Protein AF-S4P8R1-F1 (afdb_monomer_lite)

Radius of gyration: 18.05 Å; chains: 1; bounding box: 61×30×44 Å

Organism: NCBI:txid116150

Secondary structure (DSSP, 8-state):
-TTS-HHHHHHHHHHHHHHHHHHTTTT-TTHHHHHHHHHTT--HHHHHHHHHHHHHHHGGGGTSPP-HHHHHHHHHHHHHHHHHHHHHHHHHHHHHHHTTT-HHHHHHHHHHHHHHHHHHHHHTSSS--HHHHHTHHHHHHHHHHHHH---HHHHT-TT-HHHHHHHHHHHHHHHHHHH-HHHHTTTHHHHHHHHHHHHHH--S-GGGHHHHHHHHHHHHHHHTSGGGGGGSS---

Sequence (236 aa):
MLKSPVGVQRQLSDAVSIIGKSDFPEKWPGLISEMVEKFGTGDFHVINGVLRTAHSLFKRYRYEFKSQKLWEEIKHVLENIAKPLTDLFVATIDLTSKHANNPQALKVIYGSLVLICKVFYSLNLQDLPEFFEDNMSVWMPNLLNLLQVKVPCLETDDEGVMEQLRTEVCECAALYALRYEEEFAPYAPAFVNAVWQVLLTTGADPKYDALVSNALNFLSKVAEKNNYKSLFEDPA

Foldseek 3Di:
DLPDPPVVLLVVLLVLLVVCVPCPPPNPVCLLVVLLVQLPVPDLSNVLSSLSSLLSNLVVLVPDDDDPVVVVRLVSNCVRPVVSLLVSLVVLLVVCVVCLVPLVVNLSSLLSLLSSLSNVLSSPQVHHDPSCLVCVVSVLVSLLCLLQDDRPSCPPPPVNSSLSSNLSSLSSLLSCVQHVVVSCVVRLLSLLVSLVVCLVPDDPDPSNVSNVVSSVSSVVSLCVDPSNVVSVDDDD

Structure (mmCIF, N/CA/C/O backbone):
data_AF-S4P8R1-F1
#
_entry.id   AF-S4P8R1-F1
#
loop_
_atom_site.group_PDB
_atom_site.id
_atom_site.type_symbol
_atom_site.label_atom_id
_atom_site.label_alt_id
_atom_site.label_comp_id
_atom_site.label_asym_id
_atom_site.label_entity_id
_atom_site.label_seq_id
_atom_site.pdbx_PDB_ins_code
_atom_site.Cartn_x
_atom_site.Cartn_y
_atom_site.Cartn_z
_atom_site.occupancy
_atom_site.B_iso_or_equiv
_atom_site.auth_seq_id
_atom_site.auth_comp_id
_atom_site.auth_asym_id
_atom_site.auth_atom_id
_atom_site.pdbx_PDB_model_num
ATOM 1 N N . MET A 1 1 ? -23.109 3.156 -9.716 1.00 71.88 1 MET A N 1
ATOM 2 C CA . MET A 1 1 ? -21.718 3.497 -9.348 1.00 71.88 1 MET A CA 1
ATOM 3 C C . MET A 1 1 ? -20.692 2.670 -10.111 1.00 71.88 1 MET A C 1
ATOM 5 O O . MET A 1 1 ? -19.943 3.238 -10.887 1.00 71.88 1 MET A O 1
ATOM 9 N N . LEU A 1 2 ? -20.652 1.344 -9.933 1.00 74.88 2 LEU A N 1
ATOM 10 C CA . LEU A 1 2 ? -19.527 0.514 -10.403 1.00 74.88 2 LEU A CA 1
ATOM 11 C C . LEU A 1 2 ? -19.428 0.331 -11.929 1.00 74.88 2 LEU A C 1
ATOM 13 O O . LEU A 1 2 ? -18.408 -0.132 -12.410 1.00 74.88 2 LEU A O 1
ATOM 17 N N . LYS A 1 3 ? -20.456 0.728 -12.688 1.00 78.19 3 LYS A N 1
ATOM 18 C CA . LYS A 1 3 ? -20.460 0.738 -14.165 1.00 78.19 3 LYS A CA 1
ATOM 19 C C . LYS A 1 3 ? -20.334 2.144 -14.766 1.00 78.19 3 LYS A C 1
ATOM 21 O O . LYS A 1 3 ? -20.425 2.310 -15.975 1.00 78.19 3 LYS A O 1
ATOM 26 N N . SER A 1 4 ? -20.197 3.169 -13.928 1.00 82.31 4 SER A N 1
ATOM 27 C CA . SER A 1 4 ? -20.090 4.560 -14.375 1.00 82.31 4 SER A CA 1
ATOM 28 C C . SER A 1 4 ? -18.667 4.863 -14.878 1.00 82.31 4 SER A C 1
ATOM 30 O O . SER A 1 4 ? -17.733 4.173 -14.465 1.00 82.31 4 SER A O 1
ATOM 32 N N . PRO A 1 5 ? -18.467 5.890 -15.729 1.00 85.25 5 PRO A N 1
ATOM 33 C CA . PRO A 1 5 ? -17.129 6.336 -16.129 1.00 85.25 5 PRO A CA 1
ATOM 34 C C . PRO A 1 5 ? -16.268 6.731 -14.922 1.00 85.25 5 PRO A C 1
ATOM 36 O O . PRO A 1 5 ? -16.806 7.199 -13.917 1.00 85.25 5 PRO A O 1
ATOM 39 N N . VAL A 1 6 ? -14.940 6.619 -15.036 1.00 78.94 6 VAL A N 1
ATOM 40 C CA . VAL A 1 6 ? -13.982 6.813 -13.923 1.00 78.94 6 VAL A CA 1
ATOM 41 C C . VAL A 1 6 ? -14.192 8.136 -13.172 1.00 78.94 6 VAL A C 1
ATOM 43 O O . VAL A 1 6 ? -14.212 8.152 -11.942 1.00 78.94 6 VAL A O 1
ATOM 46 N N . GLY A 1 7 ? -14.412 9.243 -13.891 1.00 81.56 7 GLY A N 1
ATOM 47 C CA . GLY A 1 7 ? -14.662 10.550 -13.272 1.00 81.56 7 GLY A CA 1
ATOM 48 C C . GLY A 1 7 ? -15.928 10.575 -12.407 1.00 81.56 7 GLY A C 1
ATOM 49 O O . GLY A 1 7 ? -15.909 11.098 -11.296 1.00 81.56 7 GLY A O 1
ATOM 50 N N . VAL A 1 8 ? -17.006 9.942 -12.875 1.00 86.00 8 VAL A N 1
ATOM 51 C CA . VAL A 1 8 ? -18.277 9.829 -12.139 1.00 86.00 8 VAL A CA 1
ATOM 52 C C . VAL A 1 8 ? -18.139 8.857 -10.972 1.00 86.00 8 VAL A C 1
ATOM 54 O O . VAL A 1 8 ? -18.643 9.117 -9.885 1.00 86.00 8 VAL A O 1
ATOM 57 N N . GLN A 1 9 ? -17.425 7.750 -11.175 1.00 83.44 9 GLN A N 1
ATOM 58 C CA . GLN A 1 9 ? -17.156 6.769 -10.131 1.00 83.44 9 GLN A CA 1
ATOM 59 C C . GLN A 1 9 ? -16.423 7.411 -8.948 1.00 83.44 9 GLN A C 1
ATOM 61 O O . GLN A 1 9 ? -16.816 7.176 -7.814 1.00 83.44 9 GLN A O 1
ATOM 66 N N . ARG A 1 10 ? -15.442 8.289 -9.205 1.00 82.12 10 ARG A N 1
ATOM 67 C CA . ARG A 1 10 ? -14.732 9.038 -8.158 1.00 82.12 10 ARG A CA 1
ATOM 68 C C . ARG A 1 10 ? -15.672 9.916 -7.328 1.00 82.12 10 ARG A C 1
ATOM 70 O O . ARG A 1 10 ? -15.648 9.830 -6.108 1.00 82.12 10 ARG A O 1
ATOM 77 N N . GLN A 1 11 ? -16.535 10.693 -7.983 1.00 87.06 11 GLN A N 1
ATOM 78 C CA . GLN A 1 11 ? -17.514 11.545 -7.292 1.00 87.06 11 GLN A CA 1
ATOM 79 C C . GLN A 1 11 ? -18.495 10.721 -6.449 1.00 87.06 11 GLN A C 1
ATOM 81 O O . GLN A 1 11 ? -18.834 11.091 -5.329 1.00 87.06 11 GLN A O 1
ATOM 86 N N . LEU A 1 12 ? -18.928 9.571 -6.971 1.00 86.44 12 LEU A N 1
ATOM 87 C CA . LEU A 1 12 ? -19.801 8.659 -6.240 1.00 86.44 12 LEU A CA 1
ATOM 88 C C . LEU A 1 12 ? -19.086 7.997 -5.053 1.00 86.44 12 LEU A C 1
ATOM 90 O O . LEU A 1 12 ? -19.689 7.890 -3.992 1.00 86.44 12 LEU A O 1
ATOM 94 N N . SER A 1 13 ? -17.815 7.602 -5.185 1.00 85.69 13 SER A N 1
ATOM 95 C CA . SER A 1 13 ? -17.011 7.092 -4.063 1.00 85.69 13 SER A CA 1
ATOM 96 C C . SER A 1 13 ? -16.859 8.135 -2.951 1.00 85.69 13 SER A C 1
ATOM 98 O O . SER A 1 13 ? -16.956 7.792 -1.773 1.00 85.69 13 SER A O 1
ATOM 100 N N . ASP A 1 14 ? -16.685 9.409 -3.307 1.00 83.50 14 ASP A N 1
ATOM 101 C CA . ASP A 1 14 ? -16.622 10.500 -2.332 1.00 83.50 14 ASP A CA 1
ATOM 102 C C . ASP A 1 14 ? -17.981 10.723 -1.649 1.00 83.50 14 ASP A C 1
ATOM 104 O O . ASP A 1 14 ? -18.037 10.885 -0.429 1.00 83.50 14 ASP A O 1
ATOM 108 N N . ALA A 1 15 ? -19.088 10.628 -2.392 1.00 88.06 15 ALA A N 1
ATOM 109 C CA . ALA A 1 15 ? -20.431 10.664 -1.813 1.00 88.06 15 ALA A CA 1
ATOM 110 C C . ALA A 1 15 ? -20.668 9.503 -0.829 1.00 88.06 15 ALA A C 1
ATOM 112 O O . ALA A 1 15 ? -21.196 9.728 0.260 1.00 88.06 15 ALA A O 1
ATOM 113 N N . VAL A 1 16 ? -20.224 8.283 -1.162 1.00 86.44 16 VAL A N 1
ATOM 114 C CA . VAL A 1 16 ? -20.291 7.133 -0.241 1.00 86.44 16 VAL A CA 1
ATOM 115 C C . VAL A 1 16 ? -19.456 7.384 1.016 1.00 86.44 16 VAL A C 1
ATOM 117 O O . VAL A 1 16 ? -19.920 7.071 2.105 1.00 86.44 16 VAL A O 1
ATOM 120 N N . SER A 1 17 ? -18.275 8.001 0.907 1.00 83.81 17 SER A N 1
ATOM 121 C CA . SER A 1 17 ? -17.464 8.375 2.078 1.00 83.81 17 SER A CA 1
ATOM 122 C C . SER A 1 17 ? -18.177 9.394 2.976 1.00 83.81 17 SER A C 1
ATOM 124 O O . SER A 1 17 ? -18.160 9.260 4.199 1.00 83.81 17 SER A O 1
ATOM 126 N N . ILE A 1 18 ? -18.866 10.383 2.393 1.00 86.31 18 ILE A N 1
ATOM 127 C CA . ILE A 1 18 ? -19.650 11.369 3.155 1.00 86.31 18 ILE A CA 1
ATOM 128 C C . ILE A 1 18 ? -20.804 10.695 3.903 1.00 86.31 18 ILE A C 1
ATOM 130 O O . ILE A 1 18 ? -20.966 10.944 5.094 1.00 86.31 18 ILE A O 1
ATOM 134 N N . ILE A 1 19 ? -21.567 9.824 3.236 1.00 87.56 19 ILE A N 1
ATOM 135 C CA . ILE A 1 19 ? -22.659 9.062 3.867 1.00 87.56 19 ILE A CA 1
ATOM 136 C C . ILE A 1 19 ? -22.095 8.137 4.955 1.00 87.56 19 ILE A C 1
ATOM 138 O O . ILE A 1 19 ? -22.595 8.104 6.080 1.00 87.56 19 ILE A O 1
ATOM 142 N N . GLY A 1 20 ? -20.991 7.449 4.653 1.00 84.62 20 GLY A N 1
ATOM 143 C CA . GLY A 1 20 ? -20.307 6.541 5.568 1.00 84.62 20 GLY A CA 1
ATOM 144 C C . GLY A 1 20 ? -19.881 7.209 6.875 1.00 84.62 20 GLY A C 1
ATOM 145 O O . GLY A 1 20 ? -19.951 6.580 7.922 1.00 84.62 20 GLY A O 1
ATOM 146 N N . LYS A 1 21 ? -19.546 8.506 6.879 1.00 80.94 21 LYS A N 1
ATOM 147 C CA . LYS A 1 21 ? -19.219 9.220 8.127 1.00 80.94 21 LYS A CA 1
ATOM 148 C C . LYS A 1 21 ? -20.355 9.237 9.151 1.00 80.94 21 LYS A C 1
ATOM 150 O O . LYS A 1 21 ? -20.075 9.321 10.345 1.00 80.94 21 LYS A O 1
ATOM 155 N N . SER A 1 22 ? -21.607 9.213 8.699 1.00 83.62 22 SER A N 1
ATOM 156 C CA . SER A 1 22 ? -22.785 9.279 9.570 1.00 83.62 22 SER A CA 1
ATOM 157 C C . SER A 1 22 ? -23.430 7.918 9.808 1.00 83.62 22 SER A C 1
ATOM 159 O O . SER A 1 22 ? -23.954 7.685 10.900 1.00 83.62 22 SER A O 1
ATOM 161 N N . ASP A 1 23 ? -23.389 7.042 8.805 1.00 86.19 23 ASP A N 1
ATOM 162 C CA . ASP A 1 23 ? -24.196 5.823 8.784 1.00 86.19 23 ASP A CA 1
ATOM 163 C C . ASP A 1 23 ? -23.370 4.543 8.968 1.00 86.19 23 ASP A C 1
ATOM 165 O O . ASP A 1 23 ? -23.900 3.540 9.441 1.00 86.19 23 ASP A O 1
ATOM 169 N N . PHE A 1 24 ? -22.073 4.558 8.654 1.00 86.81 24 PHE A N 1
ATOM 170 C CA . PHE A 1 24 ? -21.200 3.398 8.825 1.00 86.81 24 PHE A CA 1
ATOM 171 C C . PHE A 1 24 ? -20.543 3.411 10.222 1.00 86.81 24 PHE A C 1
ATOM 173 O O . PHE A 1 24 ? -20.072 4.471 10.645 1.00 86.81 24 PHE A O 1
ATOM 180 N N . PRO A 1 25 ? -20.490 2.276 10.952 1.00 84.06 25 PRO A N 1
ATOM 181 C CA . PRO A 1 25 ? -20.976 0.940 10.574 1.00 84.06 25 PRO A CA 1
ATOM 182 C C . PRO A 1 25 ? -22.428 0.633 10.991 1.00 84.06 25 PRO A C 1
ATOM 184 O O . PRO A 1 25 ? -23.065 -0.228 10.394 1.00 84.06 25 PRO A O 1
ATOM 187 N N . GLU A 1 26 ? -22.979 1.336 11.983 1.00 85.88 26 GLU A N 1
ATOM 188 C CA . GLU A 1 26 ? -24.221 0.946 12.679 1.00 85.88 26 GLU A CA 1
ATOM 189 C C . GLU A 1 26 ? -25.486 0.933 11.798 1.00 85.88 26 GLU A C 1
ATOM 191 O O . GLU A 1 26 ? -26.318 0.035 11.919 1.00 85.88 26 GLU A O 1
ATOM 196 N N . LYS A 1 27 ? -25.656 1.926 10.918 1.00 87.81 27 LYS A N 1
ATOM 197 C CA . LYS A 1 27 ? -26.843 2.073 10.052 1.00 87.81 27 LYS A CA 1
ATOM 198 C C . LYS A 1 27 ? -26.638 1.491 8.656 1.00 87.81 27 LYS A C 1
ATOM 200 O O . LYS A 1 27 ? -27.601 1.376 7.901 1.00 87.81 27 LYS A O 1
ATOM 205 N N . TRP A 1 28 ? -25.406 1.118 8.316 1.00 87.94 28 TRP A N 1
ATOM 206 C CA . TRP A 1 28 ? -25.061 0.505 7.036 1.00 87.94 28 TRP A CA 1
ATOM 207 C C . TRP A 1 28 ? -24.135 -0.716 7.206 1.00 87.94 28 TRP A C 1
ATOM 209 O O . TRP A 1 28 ? -23.035 -0.744 6.651 1.00 87.94 28 TRP A O 1
ATOM 219 N N . PRO A 1 29 ? -24.575 -1.756 7.941 1.00 86.44 29 PRO A N 1
ATOM 220 C CA . PRO A 1 29 ? -23.724 -2.897 8.293 1.00 86.44 29 PRO A CA 1
ATOM 221 C C . PRO A 1 29 ? -23.329 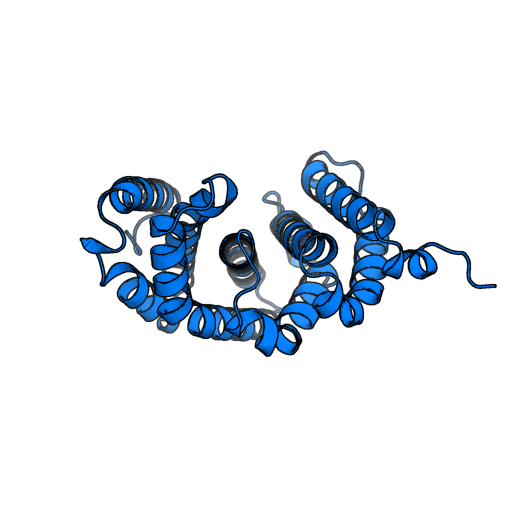-3.767 7.087 1.00 86.44 29 PRO A C 1
ATOM 223 O O . PRO A 1 29 ? -22.278 -4.397 7.095 1.00 86.44 29 PRO A O 1
ATOM 226 N N . GLY A 1 30 ? -24.144 -3.795 6.025 1.00 87.81 30 GLY A N 1
ATOM 227 C CA . GLY A 1 30 ? -23.879 -4.600 4.825 1.00 87.81 30 GLY A CA 1
ATOM 228 C C . GLY A 1 30 ? -22.806 -4.034 3.888 1.00 87.81 30 GLY A C 1
ATOM 229 O O . GLY A 1 30 ? -22.374 -4.737 2.978 1.00 87.81 30 GLY A O 1
ATOM 230 N N . LEU A 1 31 ? -22.351 -2.789 4.097 1.00 89.94 31 LEU A N 1
ATOM 231 C CA . LEU A 1 31 ? -21.486 -2.082 3.146 1.00 89.94 31 LEU A CA 1
ATOM 232 C C . LEU A 1 31 ? -20.194 -2.851 2.834 1.00 89.94 31 LEU A C 1
ATOM 234 O O . LEU A 1 31 ? -19.840 -3.010 1.667 1.00 89.94 31 LEU A O 1
ATOM 238 N N . ILE A 1 32 ? -19.494 -3.348 3.859 1.00 92.50 32 ILE A N 1
ATOM 239 C CA . ILE A 1 32 ? -18.213 -4.042 3.658 1.00 92.50 32 ILE A CA 1
ATOM 240 C C . ILE A 1 32 ? -18.419 -5.385 2.962 1.00 92.50 32 ILE A C 1
ATOM 242 O O . ILE A 1 32 ? -17.690 -5.695 2.022 1.00 92.50 32 ILE A O 1
ATOM 246 N N . SER A 1 33 ? -19.432 -6.154 3.363 1.00 91.38 33 SER A N 1
ATOM 247 C CA . SER A 1 33 ? -19.757 -7.434 2.727 1.00 91.38 33 SER A CA 1
ATOM 248 C C . SER A 1 33 ? -20.113 -7.246 1.248 1.00 91.38 33 SER A C 1
ATOM 250 O O . SER A 1 33 ? -19.544 -7.918 0.390 1.00 91.38 33 SER A O 1
ATOM 252 N N . GLU A 1 34 ? -20.959 -6.262 0.924 1.00 91.12 34 GLU A N 1
ATOM 253 C CA . GLU A 1 34 ? -21.329 -5.926 -0.458 1.00 91.12 34 GLU A CA 1
ATOM 254 C C . GLU A 1 34 ? -20.125 -5.491 -1.303 1.00 91.12 34 GLU A C 1
ATOM 256 O O . GLU A 1 34 ? -20.063 -5.788 -2.498 1.00 91.12 34 GLU A O 1
ATOM 261 N N . MET A 1 35 ? -19.170 -4.775 -0.701 1.00 91.25 35 MET A N 1
ATOM 262 C CA . MET A 1 35 ? -17.918 -4.380 -1.347 1.00 91.25 35 MET A CA 1
ATOM 263 C C . MET A 1 35 ? -17.032 -5.597 -1.630 1.00 91.25 35 MET A C 1
ATOM 265 O O . MET A 1 35 ? -16.578 -5.777 -2.762 1.00 91.25 35 MET A O 1
ATOM 269 N N . VAL A 1 36 ? -16.830 -6.453 -0.630 1.00 92.44 36 VAL A N 1
ATOM 270 C CA . VAL A 1 36 ? -16.005 -7.665 -0.719 1.00 92.44 36 VAL A CA 1
ATOM 271 C C . VAL A 1 36 ? -16.519 -8.626 -1.788 1.00 92.44 36 VAL A C 1
ATOM 273 O O . VAL A 1 36 ? -15.723 -9.153 -2.564 1.00 92.44 36 VAL A O 1
ATOM 276 N N . GLU A 1 37 ? -17.837 -8.798 -1.916 1.00 92.81 37 GLU A N 1
ATOM 277 C CA . GLU A 1 37 ? -18.433 -9.620 -2.979 1.00 92.81 37 GLU A CA 1
ATOM 278 C C . GLU A 1 37 ? -17.971 -9.207 -4.383 1.00 92.81 37 GLU A C 1
ATOM 280 O O . GLU A 1 37 ? -17.868 -10.037 -5.288 1.00 92.81 37 GLU A O 1
ATOM 285 N N . LYS A 1 38 ? -17.678 -7.918 -4.595 1.00 92.19 38 LYS A N 1
ATOM 286 C CA . LYS A 1 38 ? -17.262 -7.422 -5.911 1.00 92.19 38 LYS A CA 1
ATOM 287 C C . LYS A 1 38 ? -15.817 -7.757 -6.255 1.00 92.19 38 LYS A C 1
ATOM 289 O O . LYS A 1 38 ? -15.485 -7.744 -7.442 1.00 92.19 38 LYS A O 1
ATOM 294 N N . PHE A 1 39 ? -14.980 -8.106 -5.277 1.00 90.81 39 PHE A N 1
ATOM 295 C CA . PHE A 1 39 ? -13.613 -8.567 -5.535 1.00 90.81 39 PHE A CA 1
ATOM 296 C C . PHE A 1 39 ? -13.595 -9.859 -6.360 1.00 90.81 39 PHE A C 1
ATOM 298 O O . PHE A 1 39 ? -12.732 -10.025 -7.217 1.00 90.81 39 PHE A O 1
ATOM 305 N N . GLY A 1 40 ? -14.603 -10.722 -6.194 1.00 86.62 40 GLY A N 1
ATOM 306 C CA . GLY A 1 40 ? -14.734 -11.977 -6.940 1.00 86.62 40 GLY A CA 1
ATOM 307 C C . GLY A 1 40 ? -15.246 -11.843 -8.379 1.00 86.62 40 GLY A C 1
ATOM 308 O O . GLY A 1 40 ? -15.421 -12.853 -9.051 1.00 86.62 40 GLY A O 1
ATOM 309 N N . THR A 1 41 ? -15.516 -10.629 -8.876 1.00 87.56 41 THR A N 1
ATOM 310 C CA . THR A 1 41 ? -16.112 -10.441 -10.216 1.00 87.56 41 THR A CA 1
ATOM 311 C C . THR A 1 41 ? -15.131 -10.647 -11.368 1.00 87.56 41 THR A C 1
ATOM 313 O O . THR A 1 41 ? -15.566 -10.877 -12.494 1.00 87.56 41 THR A O 1
ATOM 316 N N . GLY A 1 42 ? -13.824 -10.518 -11.116 1.00 85.00 42 GLY A N 1
ATOM 317 C CA . GLY A 1 42 ? -12.790 -10.510 -12.158 1.00 85.00 42 GLY A CA 1
ATOM 318 C C . GLY A 1 42 ? -12.807 -9.270 -13.066 1.00 85.00 42 GLY A C 1
ATOM 319 O O . GLY A 1 42 ? -11.956 -9.147 -13.945 1.00 85.00 42 GLY A O 1
ATOM 320 N N . ASP A 1 43 ? -13.741 -8.337 -12.858 1.00 89.62 43 ASP A N 1
ATOM 321 C CA . ASP A 1 43 ? -13.840 -7.088 -13.610 1.00 89.62 43 ASP A CA 1
ATOM 322 C C . ASP A 1 43 ? -13.079 -5.977 -12.879 1.00 89.62 43 ASP A C 1
ATOM 324 O O . ASP A 1 43 ? -13.533 -5.425 -11.873 1.00 89.62 43 ASP A O 1
ATOM 328 N N . PHE A 1 44 ? -11.915 -5.612 -13.414 1.00 89.50 44 PHE A N 1
ATOM 329 C CA . PHE A 1 44 ? -11.059 -4.583 -12.836 1.00 89.50 44 PHE A CA 1
ATOM 330 C C . PHE A 1 44 ? -11.687 -3.186 -12.798 1.00 89.50 44 PHE A C 1
ATOM 332 O O . PHE A 1 44 ? -11.316 -2.385 -11.942 1.00 89.50 44 PHE A O 1
ATOM 339 N N . HIS A 1 45 ? -12.661 -2.875 -13.658 1.00 88.56 45 HIS A N 1
ATOM 340 C CA . HIS A 1 45 ? -13.396 -1.608 -13.576 1.00 88.56 45 HIS A CA 1
ATOM 341 C C . HIS A 1 45 ? -14.261 -1.553 -12.311 1.00 88.56 45 HIS A C 1
ATOM 343 O O . HIS A 1 45 ? -14.314 -0.541 -11.601 1.00 88.56 45 HIS A O 1
ATOM 349 N N . VAL A 1 46 ? -14.892 -2.682 -11.991 1.00 90.69 46 VAL A N 1
ATOM 350 C CA . VAL A 1 46 ? -15.704 -2.862 -10.786 1.00 90.69 46 VAL A CA 1
ATOM 351 C C . VAL A 1 46 ? -14.818 -2.919 -9.542 1.00 90.69 46 VAL A C 1
ATOM 353 O O . VAL A 1 46 ? -15.062 -2.168 -8.594 1.00 90.69 46 VAL A O 1
ATOM 356 N N . ILE A 1 47 ? -13.769 -3.746 -9.561 1.00 93.31 47 ILE A N 1
ATOM 357 C CA . ILE A 1 47 ? -12.815 -3.906 -8.454 1.00 93.31 47 ILE A CA 1
ATOM 358 C C . ILE A 1 47 ? -12.170 -2.561 -8.106 1.00 93.31 47 ILE A C 1
ATOM 360 O O . ILE A 1 47 ? -12.184 -2.157 -6.944 1.00 93.31 47 ILE A O 1
ATOM 364 N N . ASN A 1 48 ? -11.692 -1.808 -9.103 1.00 92.19 48 ASN A N 1
ATOM 365 C CA . ASN A 1 48 ? -11.105 -0.488 -8.872 1.00 92.19 48 ASN A CA 1
ATOM 366 C C . ASN A 1 48 ? -12.110 0.509 -8.301 1.00 92.19 48 ASN A C 1
ATOM 368 O O . ASN A 1 48 ? -11.749 1.332 -7.463 1.00 92.19 48 ASN A O 1
ATOM 372 N N . GLY A 1 49 ? -13.377 0.425 -8.706 1.00 90.69 49 GLY A N 1
ATOM 373 C CA . GLY A 1 49 ? -14.445 1.212 -8.102 1.00 90.69 49 GLY A CA 1
ATOM 374 C C . GLY A 1 49 ? -14.610 0.957 -6.617 1.00 90.69 49 GLY A C 1
ATOM 375 O O . GLY A 1 49 ? -14.684 1.897 -5.828 1.00 90.69 49 GLY A O 1
ATOM 376 N N . VAL A 1 50 ? -14.641 -0.318 -6.239 1.00 92.69 50 VAL A N 1
ATOM 377 C CA . VAL A 1 50 ? -14.771 -0.714 -4.839 1.00 92.69 50 VAL A CA 1
ATOM 378 C C . VAL A 1 50 ? -13.535 -0.332 -4.037 1.00 92.69 50 VAL A C 1
ATOM 380 O O . VAL A 1 50 ? -13.683 0.248 -2.967 1.00 92.69 50 VAL A O 1
ATOM 383 N N . LEU A 1 51 ? -12.330 -0.567 -4.557 1.00 94.88 51 LEU A N 1
ATOM 384 C CA . LEU A 1 51 ? -11.088 -0.179 -3.887 1.00 94.88 51 LEU A CA 1
ATOM 385 C C . LEU A 1 51 ? -10.980 1.343 -3.697 1.00 94.88 51 LEU A C 1
ATOM 387 O O . LEU A 1 51 ? -10.511 1.797 -2.656 1.00 94.88 51 LEU A O 1
ATOM 391 N N . ARG A 1 52 ? -11.460 2.152 -4.653 1.00 92.38 52 ARG A N 1
ATOM 392 C CA . ARG A 1 52 ? -11.552 3.617 -4.493 1.00 92.38 52 ARG A CA 1
ATOM 393 C C . ARG A 1 52 ? -12.512 4.004 -3.377 1.00 92.38 52 ARG A C 1
ATOM 395 O O . ARG A 1 52 ? -12.160 4.839 -2.551 1.00 92.38 52 ARG A O 1
ATOM 402 N N . THR A 1 53 ? -13.688 3.385 -3.326 1.00 91.56 53 THR A N 1
ATOM 403 C CA . THR A 1 53 ? -14.648 3.612 -2.239 1.00 91.56 53 THR A CA 1
ATOM 404 C C . THR A 1 53 ? -14.073 3.187 -0.887 1.00 91.56 53 THR A C 1
ATOM 406 O O . THR A 1 53 ? -14.153 3.959 0.064 1.00 91.56 53 THR A O 1
ATOM 409 N N . ALA A 1 54 ? -13.418 2.023 -0.811 1.00 93.56 54 ALA A N 1
ATOM 410 C CA . ALA A 1 54 ? -12.719 1.549 0.385 1.00 93.56 54 ALA A CA 1
ATOM 411 C C . ALA A 1 54 ? -11.656 2.551 0.839 1.00 93.56 54 ALA A C 1
ATOM 413 O O . ALA A 1 54 ? -11.645 2.971 1.993 1.00 93.56 54 ALA A O 1
ATOM 414 N N . HIS A 1 55 ? -10.807 3.005 -0.085 1.00 93.75 55 HIS A N 1
ATOM 415 C CA . HIS A 1 55 ? -9.807 4.018 0.212 1.00 93.75 55 HIS A CA 1
ATOM 416 C C . HIS A 1 55 ? -10.448 5.308 0.739 1.00 93.75 55 HIS A C 1
ATOM 418 O O . HIS A 1 55 ? -10.029 5.795 1.785 1.00 93.75 55 HIS A O 1
ATOM 424 N N . SER A 1 56 ? -11.477 5.847 0.076 1.00 91.06 56 SER A N 1
ATOM 425 C CA . SER A 1 56 ? -12.151 7.072 0.528 1.00 91.06 56 SER A CA 1
ATOM 426 C C . SER A 1 56 ? -12.830 6.910 1.896 1.00 91.06 56 SER A C 1
ATOM 428 O O . SER A 1 56 ? -12.903 7.887 2.643 1.00 91.06 56 SER A O 1
ATOM 430 N N . LEU A 1 57 ? -13.305 5.711 2.247 1.00 91.25 57 LEU A N 1
ATOM 431 C CA . LEU A 1 57 ? -13.915 5.423 3.548 1.00 91.25 57 LEU A CA 1
ATOM 432 C C . LEU A 1 57 ? -12.853 5.317 4.655 1.00 91.25 57 LEU A C 1
ATOM 434 O O . LEU A 1 57 ? -12.971 5.966 5.691 1.00 91.25 57 LEU A O 1
ATOM 438 N N . PHE A 1 58 ? -11.775 4.567 4.413 1.00 93.44 58 PHE A N 1
ATOM 439 C CA . PHE A 1 58 ? -10.743 4.272 5.417 1.00 93.44 58 PHE A CA 1
ATOM 440 C C . PHE A 1 58 ? -9.634 5.324 5.489 1.00 93.44 58 PHE A C 1
ATOM 442 O O . PHE A 1 58 ? -8.810 5.314 6.404 1.00 93.44 58 PHE A O 1
ATOM 449 N N . LYS A 1 59 ? -9.577 6.275 4.549 1.00 91.44 59 LYS A N 1
ATOM 450 C CA . LYS A 1 59 ? -8.622 7.392 4.608 1.00 91.44 59 LYS A CA 1
ATOM 451 C C . LYS A 1 59 ? -8.784 8.206 5.894 1.00 91.44 59 LYS A C 1
ATOM 453 O O . LYS A 1 59 ? -7.797 8.755 6.376 1.00 91.44 59 LYS A O 1
ATOM 458 N N . ARG A 1 60 ? -9.986 8.248 6.482 1.00 90.00 60 ARG A N 1
ATOM 459 C CA . ARG A 1 60 ? -10.241 8.972 7.737 1.00 90.00 60 ARG A CA 1
ATOM 460 C C . ARG A 1 60 ? -9.519 8.416 8.950 1.00 90.00 60 ARG A C 1
ATOM 462 O O . ARG A 1 60 ? -9.096 9.184 9.810 1.00 90.00 60 ARG A O 1
ATOM 469 N N . TYR A 1 61 ? -9.241 7.116 8.941 1.00 92.38 61 TYR A N 1
ATOM 470 C CA . TYR A 1 61 ? -8.434 6.476 9.976 1.00 92.38 61 TYR A CA 1
ATOM 471 C C . TYR A 1 61 ? -7.028 7.065 10.031 1.00 92.38 61 TYR A C 1
ATOM 473 O O . TYR A 1 61 ? -6.348 6.906 11.036 1.00 92.38 61 TYR A O 1
ATOM 481 N N . ARG A 1 62 ? -6.595 7.787 8.984 1.00 91.75 62 ARG A N 1
ATOM 482 C CA . ARG A 1 62 ? -5.281 8.419 8.954 1.00 91.75 62 ARG A CA 1
ATOM 483 C C . ARG A 1 62 ? -5.121 9.632 9.862 1.00 91.75 62 ARG A C 1
ATOM 485 O O . ARG A 1 62 ? -4.000 9.970 10.223 1.00 91.75 62 ARG A O 1
ATOM 492 N N . TYR A 1 63 ? -6.222 10.287 10.208 1.00 90.19 63 TYR A N 1
ATOM 493 C CA . TYR A 1 63 ? -6.199 11.561 10.925 1.00 90.19 63 TYR A CA 1
ATOM 494 C C . TYR A 1 63 ? -7.193 11.631 12.088 1.00 90.19 63 TYR A C 1
ATOM 496 O O . TYR A 1 63 ? -7.123 12.567 12.881 1.00 90.19 63 TYR A O 1
ATOM 504 N N . GLU A 1 64 ? -8.122 10.681 12.208 1.00 88.50 64 GLU A N 1
ATOM 505 C CA . GLU A 1 64 ? -9.022 10.616 13.358 1.00 88.50 64 GLU A CA 1
ATOM 506 C C . GLU A 1 64 ? -8.291 10.151 14.626 1.00 88.50 64 GLU A C 1
ATOM 508 O O . GLU A 1 64 ? -7.444 9.253 14.607 1.00 88.50 64 GLU A O 1
ATOM 513 N N . PHE A 1 65 ? -8.637 10.783 15.749 1.00 88.00 65 PHE A N 1
ATOM 514 C CA . PHE A 1 65 ? -8.112 10.415 17.058 1.00 88.00 65 PHE A CA 1
ATOM 515 C C . PHE A 1 65 ? -8.689 9.080 17.529 1.00 88.00 65 PHE A C 1
ATOM 517 O O . PHE A 1 65 ? -9.858 8.764 17.290 1.00 88.00 65 PHE A O 1
ATOM 524 N N . LYS A 1 66 ? -7.870 8.326 18.268 1.00 88.75 66 LYS A N 1
ATOM 525 C CA . LYS A 1 66 ? -8.276 7.057 18.877 1.00 88.75 66 LYS A CA 1
ATOM 526 C C . LYS A 1 66 ? -9.502 7.268 19.769 1.00 88.75 66 LYS A C 1
ATOM 528 O O . LYS A 1 66 ? -9.497 8.106 20.667 1.00 88.75 66 LYS A O 1
ATOM 533 N N . SER A 1 67 ? -10.543 6.484 19.520 1.00 91.44 67 SER A N 1
ATOM 534 C CA . SER A 1 67 ? -11.767 6.441 20.318 1.00 91.44 67 SER A CA 1
ATOM 535 C C . SER A 1 67 ? -12.354 5.036 20.270 1.00 91.44 67 SER A C 1
ATOM 537 O O . SER A 1 67 ? -12.109 4.305 19.312 1.00 91.44 67 SER A O 1
ATOM 539 N N . GLN A 1 68 ? -13.145 4.665 21.277 1.00 89.94 68 GLN A N 1
ATOM 540 C CA . GLN A 1 68 ? -13.799 3.354 21.317 1.00 89.94 68 GLN A CA 1
ATOM 541 C C . GLN A 1 68 ? -14.646 3.106 20.061 1.00 89.94 68 GLN A C 1
ATOM 543 O O . GLN A 1 68 ? -14.552 2.049 19.448 1.00 89.94 68 GLN A O 1
ATOM 548 N N . LYS A 1 69 ? -15.390 4.127 19.620 1.00 89.25 69 LYS A N 1
ATOM 549 C CA . LYS A 1 69 ? -16.223 4.058 18.417 1.00 89.25 69 LYS A CA 1
ATOM 550 C C . LYS A 1 69 ? -15.404 3.792 17.149 1.00 89.25 69 LYS A C 1
ATOM 552 O O . LYS A 1 69 ? -15.785 2.958 16.336 1.00 89.25 69 LYS A O 1
ATOM 557 N N . LEU A 1 70 ? -14.273 4.486 16.986 1.00 90.38 70 LEU A N 1
ATOM 558 C CA . LEU A 1 70 ? -13.379 4.270 15.845 1.00 90.38 70 LEU A CA 1
ATOM 559 C C . LEU A 1 70 ? -12.795 2.850 15.860 1.00 90.38 70 LEU A C 1
ATOM 561 O O . LEU A 1 70 ? -12.703 2.207 14.819 1.00 90.38 70 LEU A O 1
ATOM 565 N N . TRP A 1 71 ? -12.423 2.356 17.039 1.00 90.50 71 TRP A N 1
ATOM 566 C CA . TRP A 1 71 ? -11.885 1.010 17.207 1.00 90.50 71 TRP A CA 1
ATOM 567 C C . TRP A 1 71 ? -12.895 -0.088 16.878 1.00 90.50 71 TRP A C 1
ATOM 569 O O . TRP A 1 71 ? -12.551 -1.035 16.177 1.00 90.50 71 TRP A O 1
ATOM 579 N N . GLU A 1 72 ? -14.137 0.048 17.339 1.00 91.19 72 GLU A N 1
ATOM 580 C CA . GLU A 1 72 ? -15.224 -0.884 17.017 1.00 91.19 72 GLU A CA 1
ATOM 581 C C . GLU A 1 72 ? -15.497 -0.930 15.511 1.00 91.19 72 GLU A C 1
ATOM 583 O O . GLU A 1 72 ? -15.663 -2.009 14.940 1.00 91.19 72 GLU A O 1
ATOM 588 N N . GLU A 1 73 ? -15.462 0.226 14.847 1.00 92.44 73 GLU A N 1
ATOM 589 C CA . GLU A 1 73 ? -15.590 0.302 13.395 1.00 92.44 73 GLU A CA 1
ATOM 590 C C . GLU A 1 73 ? -14.423 -0.381 12.671 1.00 92.44 73 GLU A C 1
ATOM 592 O O . GLU A 1 73 ? -14.654 -1.215 11.796 1.00 92.44 73 GLU A O 1
ATOM 597 N N . ILE A 1 74 ? -13.177 -0.058 13.031 1.00 93.25 74 ILE A N 1
ATOM 598 C CA . ILE A 1 74 ? -11.987 -0.662 12.416 1.00 93.25 74 ILE A CA 1
ATOM 599 C C . ILE A 1 74 ? -12.009 -2.180 12.605 1.00 93.25 74 ILE A C 1
ATOM 601 O O . ILE A 1 74 ? -11.753 -2.913 11.652 1.00 93.25 74 ILE A O 1
ATOM 605 N N . LYS A 1 75 ? -12.384 -2.663 13.794 1.00 92.38 75 LYS A N 1
ATOM 606 C CA . LYS A 1 75 ? -12.523 -4.096 14.065 1.00 92.38 75 LYS A CA 1
ATOM 607 C C . LYS A 1 75 ? -13.558 -4.744 13.143 1.00 92.38 75 LYS A C 1
ATOM 609 O O . LYS A 1 75 ? -13.241 -5.730 12.483 1.00 92.38 75 LYS A O 1
ATOM 614 N N . HIS A 1 76 ? -14.747 -4.149 13.028 1.00 92.00 76 HIS A N 1
ATOM 615 C CA . HIS A 1 76 ? -15.788 -4.631 12.119 1.00 92.00 76 HIS A CA 1
ATOM 616 C C . HIS A 1 76 ? -15.308 -4.676 10.659 1.00 92.00 76 HIS A C 1
ATOM 618 O O . HIS A 1 76 ? -15.566 -5.643 9.942 1.00 92.00 76 HIS A O 1
ATOM 624 N N . VAL A 1 77 ? -14.575 -3.654 10.207 1.00 95.12 77 VAL A N 1
ATOM 625 C CA . VAL A 1 77 ? -13.982 -3.632 8.864 1.00 95.12 77 VAL A CA 1
ATOM 626 C C . VAL A 1 77 ? -12.989 -4.778 8.684 1.00 95.12 77 VAL A C 1
ATOM 628 O O . VAL A 1 77 ? -13.092 -5.517 7.705 1.00 95.12 77 VAL A O 1
ATOM 631 N N . LEU A 1 78 ? -12.044 -4.940 9.611 1.00 95.25 78 LEU A N 1
ATOM 632 C CA . LEU A 1 78 ? -10.972 -5.934 9.526 1.00 95.25 78 LEU A CA 1
ATOM 633 C C . LEU A 1 78 ? -11.510 -7.365 9.471 1.00 95.25 78 LEU A C 1
ATOM 635 O O . LEU A 1 78 ? -11.076 -8.131 8.612 1.00 95.25 78 LEU A O 1
ATOM 639 N N . GLU A 1 79 ? -12.500 -7.686 10.308 1.00 94.38 79 GLU A N 1
ATOM 640 C CA . GLU A 1 79 ? -13.166 -8.998 10.336 1.00 94.38 79 GLU A CA 1
ATOM 641 C C . GLU A 1 79 ? -13.773 -9.386 8.977 1.00 94.38 79 GLU A C 1
ATOM 643 O O . GLU A 1 79 ? -13.869 -10.569 8.656 1.00 94.38 79 GLU A O 1
ATOM 648 N N . ASN A 1 80 ? -14.150 -8.400 8.156 1.00 94.06 80 ASN A N 1
ATOM 649 C CA . ASN A 1 80 ? -14.815 -8.632 6.877 1.00 94.06 80 ASN A CA 1
ATOM 650 C C . ASN A 1 80 ? -13.900 -8.453 5.658 1.00 94.06 80 ASN A C 1
ATOM 652 O O . ASN A 1 80 ? -14.107 -9.130 4.653 1.00 94.06 80 ASN A O 1
ATOM 656 N N . ILE A 1 81 ? -12.905 -7.556 5.703 1.00 95.94 81 ILE A N 1
ATOM 657 C CA . ILE A 1 81 ? -12.113 -7.183 4.518 1.00 95.94 81 ILE A CA 1
ATOM 658 C C . ILE A 1 81 ? -10.668 -7.690 4.520 1.00 95.94 81 ILE A C 1
ATOM 660 O O . ILE A 1 81 ? -10.095 -7.813 3.439 1.00 95.94 81 ILE A O 1
ATOM 664 N N . ALA A 1 82 ? -10.062 -7.998 5.672 1.00 96.94 82 ALA A N 1
ATOM 665 C CA . ALA A 1 82 ? -8.618 -8.254 5.742 1.00 96.94 82 ALA A CA 1
ATOM 666 C C . ALA A 1 82 ? -8.190 -9.469 4.897 1.00 96.94 82 ALA A C 1
ATOM 668 O O . ALA A 1 82 ? -7.291 -9.362 4.053 1.00 96.94 82 ALA A O 1
ATOM 669 N N . LYS A 1 83 ? -8.902 -10.596 5.039 1.00 97.31 83 LYS A N 1
ATOM 670 C CA . LYS A 1 83 ? -8.664 -11.791 4.220 1.00 97.31 83 LYS A CA 1
ATOM 671 C C . LYS A 1 83 ? -8.992 -11.560 2.737 1.00 97.31 83 LYS A C 1
ATOM 673 O O . LYS A 1 83 ? -8.096 -11.767 1.921 1.00 97.31 83 LYS A O 1
ATOM 678 N N . PRO A 1 84 ? -10.193 -11.084 2.350 1.00 97.62 84 PRO A N 1
ATOM 679 C CA . PRO A 1 84 ? -10.500 -10.844 0.940 1.00 97.62 84 PRO A CA 1
ATOM 680 C C . PRO A 1 84 ? -9.560 -9.857 0.241 1.00 97.62 84 PRO A C 1
ATOM 682 O O . PRO A 1 84 ? -9.241 -10.048 -0.930 1.00 97.62 84 PRO A O 1
ATOM 685 N N . LEU A 1 85 ? -9.097 -8.815 0.939 1.00 98.19 85 LEU A N 1
ATOM 686 C CA . LEU A 1 85 ? -8.114 -7.873 0.401 1.00 98.19 85 LEU A CA 1
ATOM 687 C C . LEU A 1 85 ? -6.764 -8.553 0.154 1.00 98.19 85 LEU A C 1
ATOM 689 O O . LEU A 1 85 ? -6.134 -8.295 -0.868 1.00 98.19 85 LEU A O 1
ATOM 693 N N . THR A 1 86 ? -6.334 -9.424 1.068 1.00 98.38 86 THR A N 1
ATOM 694 C CA . THR A 1 86 ? -5.082 -10.184 0.937 1.00 98.38 86 THR A CA 1
ATOM 695 C C . THR A 1 86 ? -5.158 -11.190 -0.209 1.00 98.38 86 THR A C 1
ATOM 697 O O . THR A 1 86 ? -4.252 -11.244 -1.038 1.00 98.38 86 THR A O 1
ATOM 700 N N . ASP A 1 87 ? -6.270 -11.917 -0.330 1.00 97.94 87 ASP A N 1
ATOM 701 C CA . ASP A 1 87 ? -6.503 -12.828 -1.455 1.00 97.94 87 ASP A CA 1
ATOM 702 C C . ASP A 1 87 ? -6.500 -12.060 -2.791 1.00 97.94 87 ASP A C 1
ATOM 704 O O . ASP A 1 87 ? -5.865 -12.480 -3.761 1.00 97.94 87 ASP A O 1
ATOM 708 N N . LEU A 1 88 ? -7.161 -10.894 -2.832 1.00 97.81 88 LEU A N 1
ATOM 709 C CA . LEU A 1 88 ? -7.179 -10.021 -4.005 1.00 97.81 88 LEU A CA 1
ATOM 710 C C . LEU A 1 88 ? -5.777 -9.504 -4.348 1.00 97.81 88 LEU A C 1
ATOM 712 O O . LEU A 1 88 ? -5.422 -9.464 -5.524 1.00 97.81 88 LEU A O 1
ATOM 716 N N . PHE A 1 89 ? -4.981 -9.116 -3.351 1.00 98.38 89 PHE A N 1
ATOM 717 C CA . PHE A 1 89 ? -3.606 -8.654 -3.539 1.00 98.38 89 PHE A CA 1
ATOM 718 C C . PHE A 1 89 ? -2.749 -9.718 -4.225 1.00 98.38 89 PHE A C 1
ATOM 720 O O . PHE A 1 89 ? -2.170 -9.453 -5.279 1.00 98.38 89 PHE A O 1
ATOM 727 N N . VAL A 1 90 ? -2.746 -10.939 -3.686 1.00 97.94 90 VAL A N 1
ATOM 728 C CA . VAL A 1 90 ? -1.991 -12.068 -4.245 1.00 97.94 90 VAL A CA 1
ATOM 729 C C . VAL A 1 90 ? -2.470 -12.402 -5.660 1.00 97.94 90 VAL A C 1
ATOM 731 O O . VAL A 1 90 ? -1.653 -12.525 -6.574 1.00 97.94 90 VAL A O 1
ATOM 734 N N . ALA A 1 91 ? -3.786 -12.477 -5.876 1.00 97.19 91 ALA A N 1
ATOM 735 C CA . ALA A 1 91 ? -4.351 -12.732 -7.200 1.00 97.19 91 ALA A CA 1
ATOM 736 C C . ALA A 1 91 ? -3.985 -11.633 -8.214 1.00 97.19 91 ALA A C 1
ATOM 738 O O . ALA A 1 91 ? -3.681 -11.923 -9.370 1.00 97.19 91 ALA A O 1
ATOM 739 N N . THR A 1 92 ? -3.977 -10.367 -7.789 1.00 97.25 92 THR A N 1
ATOM 740 C CA . THR A 1 92 ? -3.626 -9.229 -8.651 1.00 97.25 92 THR A CA 1
ATOM 741 C C . THR A 1 92 ? -2.143 -9.248 -9.024 1.00 97.25 92 THR A C 1
ATOM 743 O O . THR A 1 92 ? -1.804 -8.961 -10.171 1.00 97.25 92 THR A O 1
ATOM 746 N N . ILE A 1 93 ? -1.258 -9.643 -8.103 1.00 97.00 93 ILE A N 1
ATOM 747 C CA . ILE A 1 93 ? 0.167 -9.835 -8.406 1.00 97.00 93 ILE A CA 1
ATOM 748 C C . ILE A 1 93 ? 0.362 -10.954 -9.427 1.00 97.00 93 ILE A C 1
ATOM 750 O O . ILE A 1 93 ? 1.073 -10.750 -10.408 1.00 97.00 93 ILE A O 1
ATOM 754 N N . ASP A 1 94 ? -0.293 -12.101 -9.267 1.00 96.06 94 ASP A N 1
ATOM 755 C CA . ASP A 1 94 ? -0.193 -13.214 -10.223 1.00 96.06 94 ASP A CA 1
ATOM 756 C C . ASP A 1 94 ? -0.627 -12.803 -11.649 1.00 96.06 94 ASP A C 1
ATOM 758 O O . ASP A 1 94 ? -0.017 -13.184 -12.655 1.00 96.06 94 ASP A O 1
ATOM 762 N N . LEU A 1 95 ? -1.622 -11.916 -11.754 1.00 95.00 95 LEU A N 1
ATOM 763 C CA . LEU A 1 95 ? -2.063 -11.362 -13.034 1.00 95.00 95 LEU A CA 1
ATOM 764 C C . LEU A 1 95 ? -1.004 -10.499 -13.737 1.00 95.00 95 LEU A C 1
ATOM 766 O O . LEU A 1 95 ? -1.010 -10.454 -14.969 1.00 95.00 95 LEU A O 1
ATOM 770 N N . THR A 1 96 ? -0.066 -9.876 -13.012 1.00 94.81 96 THR A N 1
ATOM 771 C CA . THR A 1 96 ? 1.043 -9.122 -13.637 1.00 94.81 96 THR A CA 1
ATOM 772 C C . THR A 1 96 ? 1.888 -10.018 -14.542 1.00 94.81 96 THR A C 1
ATOM 774 O O . THR A 1 96 ? 2.239 -9.628 -15.653 1.00 94.81 96 THR A O 1
ATOM 777 N N . SER A 1 97 ? 2.135 -11.260 -14.119 1.00 91.50 97 SER A N 1
ATOM 778 C CA . SER A 1 97 ? 2.910 -12.227 -14.899 1.00 91.50 97 SER A CA 1
ATOM 779 C C . SER A 1 97 ? 2.099 -12.772 -16.075 1.00 91.50 97 SER A C 1
ATOM 781 O O . SER A 1 97 ? 2.600 -12.867 -17.194 1.00 91.50 97 SER A O 1
ATOM 783 N N . LYS A 1 98 ? 0.810 -13.065 -15.859 1.00 93.38 98 LYS A N 1
ATOM 784 C CA . LYS A 1 98 ? -0.096 -13.577 -16.905 1.00 93.38 98 LYS A CA 1
ATOM 785 C C . LYS A 1 98 ? -0.336 -12.577 -18.036 1.00 93.38 98 LYS A C 1
ATOM 787 O O . LYS A 1 98 ? -0.528 -12.979 -19.181 1.00 93.38 98 LYS A O 1
ATOM 792 N N . HIS A 1 99 ? -0.309 -11.284 -17.724 1.00 92.69 99 HIS A N 1
ATOM 793 C CA . HIS A 1 99 ? -0.542 -10.203 -18.679 1.00 92.69 99 HIS A CA 1
ATOM 794 C C . HIS A 1 99 ? 0.731 -9.434 -19.057 1.00 92.69 99 HIS A C 1
ATOM 796 O O . HIS A 1 99 ? 0.623 -8.339 -19.604 1.00 92.69 99 HIS A O 1
ATOM 802 N N . ALA A 1 100 ? 1.923 -10.008 -18.848 1.00 89.50 100 ALA A N 1
ATOM 803 C CA . ALA A 1 100 ? 3.214 -9.347 -19.084 1.00 89.50 100 ALA A CA 1
ATOM 804 C C . ALA A 1 100 ? 3.370 -8.719 -20.489 1.00 89.50 100 ALA A C 1
ATOM 806 O O . ALA A 1 100 ? 4.061 -7.718 -20.652 1.00 89.50 100 ALA A O 1
ATOM 807 N N . ASN A 1 101 ? 2.689 -9.271 -21.500 1.00 89.12 101 ASN A N 1
ATOM 808 C CA . ASN A 1 101 ? 2.735 -8.794 -22.888 1.00 89.12 101 ASN A CA 1
ATOM 809 C C . ASN A 1 101 ? 1.592 -7.827 -23.262 1.00 89.12 101 ASN A C 1
ATOM 811 O O . ASN A 1 101 ? 1.415 -7.521 -24.439 1.00 89.12 101 ASN A O 1
ATOM 815 N N . ASN A 1 102 ? 0.783 -7.373 -22.300 1.00 93.00 102 ASN A N 1
ATOM 816 C CA . ASN A 1 102 ? -0.353 -6.481 -22.535 1.00 93.00 102 ASN A CA 1
ATOM 817 C C . ASN A 1 102 ? -0.212 -5.192 -21.700 1.00 93.00 102 ASN A C 1
ATOM 819 O O . ASN A 1 102 ? -0.677 -5.150 -20.558 1.00 93.00 102 ASN A O 1
ATOM 823 N N . PRO A 1 103 ? 0.391 -4.126 -22.263 1.00 91.44 103 PRO A N 1
ATOM 824 C CA . PRO A 1 103 ? 0.621 -2.868 -21.553 1.00 91.44 103 PRO A CA 1
ATOM 825 C C . PRO A 1 103 ? -0.654 -2.239 -20.979 1.00 91.44 103 PRO A C 1
ATOM 827 O O . PRO A 1 103 ? -0.645 -1.736 -19.858 1.00 91.44 103 PRO A O 1
ATOM 830 N N . GLN A 1 104 ? -1.770 -2.299 -21.711 1.00 90.81 104 GLN A N 1
ATOM 831 C CA . GLN A 1 104 ? -3.049 -1.742 -21.265 1.00 90.81 104 GLN A CA 1
ATOM 832 C C . GLN A 1 104 ? -3.593 -2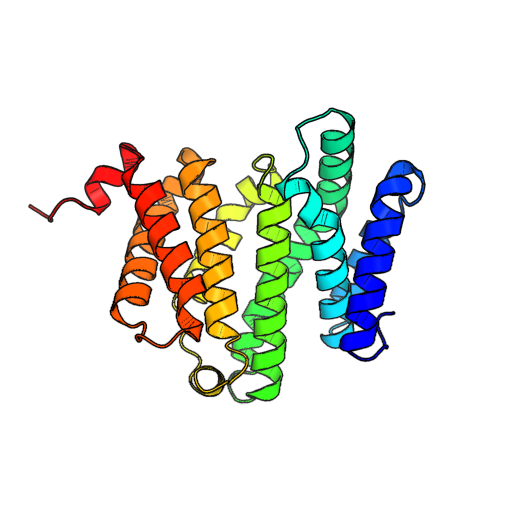.499 -20.050 1.00 90.81 104 GLN A C 1
ATOM 834 O O . GLN A 1 104 ? -4.061 -1.876 -19.099 1.00 90.81 104 GLN A O 1
ATOM 839 N N . ALA A 1 105 ? -3.500 -3.831 -20.054 1.00 92.25 105 ALA A N 1
ATOM 840 C CA . ALA A 1 105 ? -3.891 -4.642 -18.905 1.00 92.25 105 ALA A CA 1
ATOM 841 C C . ALA A 1 105 ? -2.970 -4.387 -17.706 1.00 92.25 105 ALA A C 1
ATOM 843 O O . ALA A 1 105 ? -3.464 -4.172 -16.602 1.00 92.25 105 ALA A O 1
ATOM 844 N N . LEU A 1 106 ? -1.651 -4.335 -17.918 1.00 94.00 106 LEU A N 1
ATOM 845 C CA . LEU A 1 106 ? -0.687 -4.049 -16.854 1.00 94.00 106 LEU A CA 1
ATOM 846 C C . LEU A 1 106 ? -0.942 -2.690 -16.207 1.00 94.00 106 LEU A C 1
ATOM 848 O O . LEU A 1 106 ? -0.938 -2.601 -14.985 1.00 94.00 106 LEU A O 1
ATOM 852 N N . LYS A 1 107 ? -1.246 -1.654 -16.994 1.00 93.25 107 LYS A N 1
ATOM 853 C CA . LYS A 1 107 ? -1.589 -0.334 -16.455 1.00 93.25 107 LYS A CA 1
ATOM 854 C C . LYS A 1 107 ? -2.774 -0.401 -15.486 1.00 93.25 107 LYS A C 1
ATOM 856 O O . LYS A 1 107 ? -2.731 0.190 -14.408 1.00 93.25 107 LYS A O 1
ATOM 861 N N . VAL A 1 108 ? -3.812 -1.161 -15.838 1.00 93.62 108 VAL A N 1
ATOM 862 C CA . VAL A 1 108 ? -4.982 -1.367 -14.972 1.00 93.62 108 VAL A CA 1
ATOM 863 C C . VAL A 1 108 ? -4.615 -2.169 -13.721 1.00 93.62 108 VAL A C 1
ATOM 865 O O . VAL A 1 108 ? -4.971 -1.748 -12.623 1.00 93.62 108 VAL A O 1
ATOM 868 N N . ILE A 1 109 ? -3.884 -3.276 -13.876 1.00 96.00 109 ILE A N 1
ATOM 869 C CA . ILE A 1 109 ? -3.469 -4.169 -12.782 1.00 96.00 109 ILE A CA 1
ATOM 870 C C . ILE A 1 109 ? -2.598 -3.419 -11.767 1.00 96.00 109 ILE A C 1
ATOM 872 O O . ILE A 1 109 ? -2.877 -3.442 -10.570 1.00 96.00 109 ILE A O 1
ATOM 876 N N . TYR A 1 110 ? -1.576 -2.697 -12.231 1.00 96.31 110 TYR A N 1
ATOM 877 C CA . TYR A 1 110 ? -0.722 -1.894 -11.359 1.00 96.31 110 TYR A CA 1
ATOM 878 C C . TYR A 1 110 ? -1.491 -0.742 -10.711 1.00 96.31 110 TYR A C 1
ATOM 880 O O . TYR A 1 110 ? -1.315 -0.496 -9.520 1.00 96.31 110 TYR A O 1
ATOM 888 N N . GLY A 1 111 ? -2.427 -0.110 -11.426 1.00 95.44 111 GLY A N 1
ATOM 889 C CA . GLY A 1 111 ? -3.343 0.867 -10.833 1.00 95.44 111 GLY A CA 1
ATOM 890 C C . GLY A 1 111 ? -4.201 0.287 -9.700 1.00 95.44 111 GLY A C 1
ATOM 891 O O . GLY A 1 111 ? -4.460 0.971 -8.707 1.00 95.44 111 GLY A O 1
ATOM 892 N N . SER A 1 112 ? -4.607 -0.982 -9.797 1.00 96.56 112 SER A N 1
ATOM 893 C CA . SER A 1 112 ? -5.287 -1.694 -8.708 1.00 96.56 112 SER A CA 1
ATOM 894 C C . SER A 1 112 ? -4.368 -1.941 -7.522 1.00 96.56 112 SER A C 1
ATOM 896 O O . SER A 1 112 ? -4.779 -1.705 -6.389 1.00 96.56 112 SER A O 1
ATOM 898 N N . LEU A 1 113 ? -3.119 -2.347 -7.768 1.00 98.12 113 LEU A N 1
ATOM 899 C CA . LEU A 1 113 ? -2.122 -2.548 -6.713 1.00 98.12 113 LEU A CA 1
ATOM 900 C C . LEU A 1 113 ? -1.857 -1.255 -5.929 1.00 98.12 113 LEU A C 1
ATOM 902 O O . LEU A 1 113 ? -1.802 -1.306 -4.704 1.00 98.12 113 LEU A O 1
ATOM 906 N N . VAL A 1 114 ? -1.821 -0.089 -6.591 1.00 97.62 114 VAL A N 1
ATOM 907 C CA . VAL A 1 114 ? -1.747 1.221 -5.907 1.00 97.62 114 VAL A CA 1
ATOM 908 C C . VAL A 1 114 ? -2.901 1.387 -4.912 1.00 97.62 114 VAL A C 1
ATOM 910 O O . VAL A 1 114 ? -2.694 1.783 -3.765 1.00 97.62 114 VAL A O 1
ATOM 913 N N . LEU A 1 115 ? -4.136 1.092 -5.331 1.00 97.31 115 LEU A N 1
ATOM 914 C CA . LEU A 1 115 ? -5.309 1.226 -4.462 1.00 97.31 115 LEU A CA 1
ATOM 915 C C . LEU A 1 115 ? -5.301 0.205 -3.317 1.00 97.31 115 LEU A C 1
ATOM 917 O O . LEU A 1 115 ? -5.692 0.549 -2.202 1.00 97.31 115 LEU A O 1
ATOM 921 N N . ILE A 1 116 ? -4.837 -1.020 -3.568 1.00 98.44 116 ILE A N 1
ATOM 922 C CA . ILE A 1 116 ? -4.688 -2.051 -2.536 1.00 98.44 116 ILE A CA 1
ATOM 923 C C . ILE A 1 116 ? -3.676 -1.598 -1.477 1.00 98.44 116 ILE A C 1
ATOM 925 O O . ILE A 1 116 ? -4.014 -1.625 -0.295 1.00 98.44 116 ILE A O 1
ATOM 929 N N . CYS A 1 117 ? -2.502 -1.088 -1.872 1.00 98.50 117 CYS A N 1
ATOM 930 C CA . CYS A 1 117 ? -1.509 -0.542 -0.938 1.00 98.50 117 CYS A CA 1
ATOM 931 C C . CYS A 1 117 ? -2.084 0.614 -0.103 1.00 98.50 117 CYS A C 1
ATOM 933 O O . CYS A 1 117 ? -1.913 0.655 1.114 1.00 98.50 117 CYS A O 1
ATOM 935 N N . LYS A 1 118 ? -2.861 1.513 -0.721 1.00 97.75 118 LYS A N 1
ATOM 936 C CA . LYS A 1 118 ? -3.545 2.612 -0.017 1.00 97.75 118 LYS A CA 1
ATOM 937 C C . LYS A 1 118 ? -4.519 2.137 1.055 1.00 97.75 118 LYS A C 1
ATOM 939 O O . LYS A 1 118 ? -4.609 2.754 2.122 1.00 97.75 118 LYS A O 1
ATOM 944 N N . VAL A 1 119 ? -5.296 1.101 0.741 1.00 97.94 119 VAL A N 1
ATOM 945 C CA . VAL A 1 119 ? -6.245 0.482 1.672 1.00 97.94 119 VAL A CA 1
ATOM 946 C C . VAL A 1 119 ? -5.479 -0.227 2.786 1.00 97.94 119 VAL A C 1
ATOM 948 O O . VAL A 1 119 ? -5.762 0.031 3.952 1.00 97.94 119 VAL A O 1
ATOM 951 N N . PHE A 1 120 ? -4.468 -1.027 2.441 1.00 98.44 120 PHE A N 1
ATOM 952 C CA . PHE A 1 120 ? -3.590 -1.707 3.393 1.00 98.44 120 PHE A CA 1
ATOM 953 C C . PHE A 1 120 ? -2.975 -0.726 4.399 1.00 98.44 120 PHE A C 1
ATOM 955 O O . PHE A 1 120 ? -3.139 -0.910 5.604 1.00 98.44 120 PHE A O 1
ATOM 962 N N . TYR A 1 121 ? -2.374 0.371 3.928 1.00 98.12 121 TYR A N 1
ATOM 963 C CA . TYR A 1 121 ? -1.824 1.419 4.790 1.00 98.12 121 TYR A CA 1
ATOM 964 C C . TYR A 1 121 ? -2.870 1.976 5.764 1.00 98.12 121 TYR A C 1
ATOM 966 O O . TYR A 1 121 ? -2.619 2.102 6.958 1.00 98.12 121 TYR A O 1
ATOM 974 N N . SER A 1 122 ? -4.066 2.307 5.263 1.00 97.44 122 SER A N 1
ATOM 975 C CA . SER A 1 122 ? -5.143 2.866 6.088 1.00 97.44 122 SER A CA 1
ATOM 976 C C . SER A 1 122 ? -5.606 1.909 7.189 1.00 97.44 122 SER A C 1
ATOM 978 O O . SER A 1 122 ? -5.904 2.368 8.290 1.00 97.44 122 SER A O 1
ATOM 980 N N . LEU A 1 123 ? -5.669 0.608 6.900 1.00 97.19 123 LEU A N 1
ATOM 981 C CA . LEU A 1 123 ? -6.100 -0.413 7.858 1.00 97.19 123 LEU A CA 1
ATOM 982 C C . LEU A 1 123 ? -5.039 -0.725 8.920 1.00 97.19 123 LEU A C 1
ATOM 984 O O . LEU A 1 123 ? -5.400 -1.110 10.025 1.00 97.19 123 LEU A O 1
ATOM 988 N N . ASN A 1 124 ? -3.760 -0.521 8.601 1.00 97.50 124 ASN A N 1
ATOM 989 C CA . ASN A 1 124 ? -2.635 -0.780 9.501 1.00 97.50 124 ASN A CA 1
ATOM 990 C C . ASN A 1 124 ? -2.136 0.477 10.224 1.00 97.50 124 ASN A C 1
ATOM 992 O O . ASN A 1 124 ? -1.126 0.421 10.909 1.00 97.50 124 ASN A O 1
ATOM 996 N N . LEU A 1 125 ? -2.757 1.649 10.040 1.00 95.44 125 LEU A N 1
ATOM 997 C CA . LEU A 1 125 ? -2.188 2.871 10.612 1.00 95.44 125 LEU A CA 1
ATOM 998 C C . LEU A 1 125 ? -2.417 2.975 12.123 1.00 95.44 125 LEU A C 1
ATOM 1000 O O . LEU A 1 125 ? -1.520 3.386 12.859 1.00 95.44 125 LEU A O 1
ATOM 1004 N N . GLN A 1 126 ? -3.644 2.724 12.581 1.00 93.38 126 GLN A N 1
ATOM 1005 C CA . GLN A 1 126 ? -4.019 2.959 13.981 1.00 93.38 126 GLN A CA 1
ATOM 1006 C C . GLN A 1 126 ? -3.334 1.967 14.923 1.00 93.38 126 GLN A C 1
ATOM 1008 O O . GLN A 1 126 ? -2.923 2.358 16.025 1.00 93.38 126 GLN A O 1
ATOM 1013 N N . ASP A 1 127 ? -3.204 0.727 14.456 1.00 94.06 127 ASP A N 1
ATOM 1014 C CA . ASP A 1 127 ? -2.506 -0.385 15.087 1.00 94.06 127 ASP A CA 1
ATOM 1015 C C . ASP A 1 127 ? -2.233 -1.486 14.054 1.00 94.06 127 ASP A C 1
ATOM 1017 O O . ASP A 1 127 ? -2.783 -1.406 12.953 1.00 94.06 127 ASP A O 1
ATOM 1021 N N . LEU A 1 128 ? -1.409 -2.474 14.411 1.00 96.19 128 LEU A N 1
ATOM 1022 C CA . LEU A 1 128 ? -1.172 -3.668 13.604 1.00 96.19 128 LEU A CA 1
ATOM 1023 C C . LEU A 1 128 ? -2.275 -4.697 13.889 1.00 96.19 128 LEU A C 1
ATOM 1025 O O . LEU A 1 128 ? -2.351 -5.226 14.995 1.00 96.19 128 LEU A O 1
ATOM 1029 N N . PRO A 1 129 ? -3.168 -4.989 12.929 1.00 96.44 129 PRO A N 1
ATOM 1030 C CA . PRO A 1 129 ? -4.173 -6.024 13.115 1.00 96.44 129 PRO A CA 1
ATOM 1031 C C . PRO A 1 129 ? -3.538 -7.415 13.107 1.00 96.44 129 PRO A C 1
ATOM 1033 O O . PRO A 1 129 ? -2.766 -7.712 12.197 1.00 96.44 129 PRO A O 1
ATOM 1036 N N . GLU A 1 130 ? -3.970 -8.287 14.020 1.00 96.81 130 GLU A N 1
ATOM 1037 C CA . GLU A 1 130 ? -3.521 -9.690 14.148 1.00 96.81 130 GLU A CA 1
ATOM 1038 C C . GLU A 1 130 ? -3.496 -10.420 12.795 1.00 96.81 130 GLU A C 1
ATOM 1040 O O . GLU A 1 130 ? -2.504 -11.033 12.418 1.00 96.81 130 GLU A O 1
ATOM 1045 N N . PHE A 1 131 ? -4.543 -10.250 11.978 1.00 97.88 131 PHE A N 1
ATOM 1046 C CA . PHE A 1 131 ? -4.577 -10.850 10.644 1.00 97.88 131 PHE A CA 1
ATOM 1047 C C . PHE A 1 131 ? -3.406 -10.398 9.755 1.00 97.88 131 PHE A C 1
ATOM 1049 O O . PHE A 1 131 ? -2.854 -11.205 9.010 1.00 97.88 131 PHE A O 1
ATOM 1056 N N . PHE A 1 132 ? -3.045 -9.112 9.762 1.00 98.25 132 PHE A N 1
ATOM 1057 C CA . PHE A 1 132 ? -1.942 -8.625 8.932 1.00 98.25 132 PHE A CA 1
ATOM 1058 C C . PHE A 1 132 ? -0.581 -9.000 9.512 1.00 98.25 132 PHE A C 1
ATOM 1060 O O . PHE A 1 132 ? 0.312 -9.288 8.719 1.00 98.25 132 PHE A O 1
ATOM 1067 N N . GLU A 1 133 ? -0.452 -9.067 10.837 1.00 97.94 133 GLU A N 1
ATOM 1068 C CA . GLU A 1 133 ? 0.725 -9.604 11.531 1.00 97.94 133 GLU A CA 1
ATOM 1069 C C . GLU A 1 133 ? 1.003 -11.055 11.104 1.00 97.94 133 GLU A C 1
ATOM 1071 O O . GLU A 1 133 ? 2.055 -11.348 10.529 1.00 97.94 133 GLU A O 1
ATOM 1076 N N . ASP A 1 134 ? 0.003 -11.935 11.227 1.00 98.06 134 ASP A N 1
ATOM 1077 C CA . ASP A 1 134 ? 0.087 -13.348 10.830 1.00 98.06 134 ASP A CA 1
ATOM 1078 C C . ASP A 1 134 ? 0.420 -13.531 9.340 1.00 98.06 134 ASP A C 1
ATOM 1080 O O . ASP A 1 134 ? 1.033 -14.520 8.924 1.00 98.06 134 ASP A O 1
ATOM 1084 N N . ASN A 1 135 ? 0.021 -12.565 8.508 1.00 98.00 135 ASN A N 1
ATOM 1085 C CA . ASN A 1 135 ? 0.197 -12.601 7.059 1.00 98.00 135 ASN A CA 1
ATOM 1086 C C . ASN A 1 135 ? 1.328 -11.685 6.558 1.00 98.00 135 ASN A C 1
ATOM 1088 O O . ASN A 1 135 ? 1.443 -11.467 5.347 1.00 98.00 135 ASN A O 1
ATOM 1092 N N . MET A 1 136 ? 2.216 -11.185 7.427 1.00 97.88 136 MET A N 1
ATOM 1093 C CA . MET A 1 136 ? 3.368 -10.372 6.999 1.00 97.88 136 MET A CA 1
ATOM 1094 C C . MET A 1 136 ? 4.278 -11.119 6.022 1.00 97.88 136 MET A C 1
ATOM 1096 O O . MET A 1 136 ? 4.799 -10.519 5.083 1.00 97.88 136 MET A O 1
ATOM 1100 N N . SER A 1 137 ? 4.407 -12.438 6.186 1.00 97.50 137 SER A N 1
ATOM 1101 C CA . SER A 1 137 ? 5.165 -13.308 5.276 1.00 97.50 137 SER A CA 1
ATOM 1102 C C . SER A 1 137 ? 4.593 -13.349 3.852 1.00 97.50 137 SER A C 1
ATOM 1104 O O . SER A 1 137 ? 5.314 -13.662 2.908 1.00 97.50 137 SER A O 1
ATOM 1106 N N . VAL A 1 138 ? 3.320 -12.984 3.676 1.00 98.12 138 VAL A N 1
ATOM 1107 C CA . VAL A 1 138 ? 2.679 -12.814 2.368 1.00 98.12 138 VAL A CA 1
ATOM 1108 C C . VAL A 1 138 ? 2.840 -11.375 1.887 1.00 98.12 138 VAL A C 1
ATOM 1110 O O . VAL A 1 138 ? 3.224 -11.148 0.741 1.00 98.12 138 VAL A O 1
ATOM 1113 N N . TRP A 1 139 ? 2.564 -10.390 2.743 1.00 98.56 139 TRP A N 1
ATOM 1114 C CA . TRP A 1 139 ? 2.554 -8.980 2.350 1.00 98.56 139 TRP A CA 1
ATOM 1115 C C . TRP A 1 139 ? 3.951 -8.424 2.065 1.00 98.56 139 TRP A C 1
ATOM 1117 O O . TRP A 1 139 ? 4.168 -7.851 0.998 1.00 98.56 139 TRP A O 1
ATOM 1127 N N . MET A 1 140 ? 4.910 -8.606 2.973 1.00 98.19 140 MET A N 1
ATOM 1128 C CA . MET A 1 140 ? 6.213 -7.937 2.902 1.00 98.19 140 MET A CA 1
ATOM 1129 C C . MET A 1 140 ? 7.045 -8.361 1.681 1.00 98.19 140 MET A C 1
ATOM 1131 O O . MET A 1 140 ? 7.524 -7.472 0.974 1.00 98.19 140 MET A O 1
ATOM 1135 N N . PRO A 1 141 ? 7.175 -9.660 1.334 1.00 98.38 141 PRO A N 1
ATOM 1136 C CA . PRO A 1 141 ? 7.912 -10.057 0.131 1.00 98.38 141 PRO A CA 1
ATOM 1137 C C . PRO A 1 141 ? 7.258 -9.558 -1.161 1.00 98.38 141 PRO A C 1
ATOM 1139 O O . PRO A 1 141 ? 7.944 -9.160 -2.101 1.00 98.38 141 PRO A O 1
ATOM 1142 N N . ASN A 1 142 ? 5.925 -9.538 -1.206 1.00 98.50 142 ASN A N 1
ATOM 1143 C CA . ASN A 1 142 ? 5.182 -9.046 -2.359 1.00 98.50 142 ASN A CA 1
ATOM 1144 C C . ASN A 1 142 ? 5.305 -7.524 -2.514 1.00 98.50 142 ASN A C 1
ATOM 1146 O O . ASN A 1 142 ? 5.553 -7.047 -3.618 1.00 98.50 142 ASN A O 1
ATOM 1150 N N . LEU A 1 143 ? 5.202 -6.757 -1.426 1.00 98.62 143 LEU A N 1
ATOM 1151 C CA . LEU A 1 143 ? 5.450 -5.312 -1.437 1.00 98.62 143 LEU A CA 1
ATOM 1152 C C . LEU A 1 143 ? 6.885 -4.999 -1.880 1.00 98.62 143 LEU A C 1
ATOM 1154 O O . LEU A 1 143 ? 7.087 -4.136 -2.732 1.00 98.62 143 LEU A O 1
ATOM 1158 N N . LEU A 1 144 ? 7.872 -5.746 -1.377 1.00 98.44 144 LEU A N 1
ATOM 1159 C CA . LEU A 1 144 ? 9.264 -5.617 -1.804 1.00 98.44 144 LEU A CA 1
ATOM 1160 C C . LEU A 1 144 ? 9.424 -5.872 -3.311 1.00 98.44 144 LEU A C 1
ATOM 1162 O O . LEU A 1 144 ? 10.066 -5.084 -4.005 1.00 98.44 144 LEU A O 1
ATOM 1166 N N . ASN A 1 145 ? 8.793 -6.926 -3.837 1.00 97.88 145 ASN A N 1
ATOM 1167 C CA . ASN A 1 145 ? 8.789 -7.209 -5.271 1.00 97.88 145 ASN A CA 1
ATOM 1168 C C . ASN A 1 145 ? 8.182 -6.046 -6.076 1.00 97.88 145 ASN A C 1
ATOM 1170 O O . ASN A 1 145 ? 8.756 -5.624 -7.076 1.00 97.88 145 ASN A O 1
ATOM 1174 N N . LEU A 1 146 ? 7.065 -5.468 -5.622 1.00 97.50 146 LEU A N 1
ATOM 1175 C CA . LEU A 1 146 ? 6.440 -4.313 -6.282 1.00 97.50 146 LEU A CA 1
ATOM 1176 C C . LEU A 1 146 ? 7.319 -3.055 -6.265 1.00 97.50 146 LEU A C 1
ATOM 1178 O O . LEU A 1 146 ? 7.250 -2.254 -7.197 1.00 97.50 146 LEU A O 1
ATOM 1182 N N . LEU A 1 147 ? 8.167 -2.890 -5.248 1.00 96.62 147 LEU A N 1
ATOM 1183 C CA . LEU A 1 147 ? 9.151 -1.810 -5.201 1.00 96.62 147 LEU A CA 1
ATOM 1184 C C . LEU A 1 147 ? 10.259 -2.002 -6.252 1.00 96.62 147 LEU A C 1
ATOM 1186 O O . LEU A 1 147 ? 10.669 -1.041 -6.905 1.00 96.62 147 LEU A O 1
ATOM 1190 N N . GLN A 1 148 ? 10.726 -3.242 -6.422 1.00 95.31 148 GLN A N 1
ATOM 1191 C CA . GLN A 1 148 ? 11.900 -3.589 -7.232 1.00 95.31 148 GLN A CA 1
ATOM 1192 C C . GLN A 1 148 ? 11.589 -3.881 -8.705 1.00 95.31 148 GLN A C 1
ATOM 1194 O O . GLN A 1 148 ? 12.462 -3.716 -9.562 1.00 95.31 148 GLN A O 1
ATOM 1199 N N . VAL A 1 149 ? 10.371 -4.333 -9.014 1.00 94.69 149 VAL A N 1
ATOM 1200 C CA . VAL A 1 149 ? 10.003 -4.774 -10.361 1.00 94.69 149 VAL A CA 1
ATOM 1201 C C . VAL A 1 149 ? 10.159 -3.642 -11.379 1.00 94.69 149 VAL A C 1
ATOM 1203 O O . VAL A 1 149 ? 9.806 -2.481 -11.139 1.00 94.69 149 VAL A O 1
ATOM 1206 N N . LYS A 1 150 ? 10.699 -4.001 -12.546 1.00 90.88 150 LYS A N 1
ATOM 1207 C CA . LYS A 1 150 ? 10.798 -3.130 -13.718 1.00 90.88 150 LYS A CA 1
ATOM 1208 C C . LYS A 1 150 ? 9.787 -3.581 -14.752 1.00 90.88 150 LYS A C 1
ATOM 1210 O O . LYS A 1 150 ? 9.755 -4.754 -15.119 1.00 90.88 150 LYS A O 1
ATOM 1215 N N . VAL A 1 151 ? 8.979 -2.642 -15.225 1.00 91.94 151 VAL A N 1
ATOM 1216 C CA . VAL A 1 151 ? 7.916 -2.898 -16.198 1.00 91.94 151 VAL A CA 1
ATOM 1217 C C . VAL A 1 151 ? 8.102 -1.906 -17.342 1.00 91.94 151 VAL A C 1
ATOM 1219 O O . VAL A 1 151 ? 7.484 -0.844 -17.324 1.00 91.94 151 VAL A O 1
ATOM 1222 N N . PRO A 1 152 ? 8.968 -2.212 -18.329 1.00 89.19 152 PRO A N 1
ATOM 1223 C CA . PRO A 1 152 ? 9.409 -1.232 -19.324 1.00 89.19 152 PRO A CA 1
ATOM 1224 C C . PRO A 1 152 ? 8.264 -0.541 -20.073 1.00 89.19 152 PRO A C 1
ATOM 1226 O O . PRO A 1 152 ? 8.346 0.643 -20.378 1.00 89.19 152 PRO A O 1
ATOM 1229 N N . CYS A 1 153 ? 7.157 -1.248 -20.323 1.00 88.19 153 CYS A N 1
ATOM 1230 C CA . CYS A 1 153 ? 5.997 -0.678 -21.009 1.00 88.19 153 CYS A CA 1
ATOM 1231 C C . CYS A 1 153 ? 5.203 0.348 -20.180 1.00 88.19 153 CYS A C 1
ATOM 1233 O O . CYS A 1 153 ? 4.311 0.985 -20.732 1.00 88.19 153 CYS A O 1
ATOM 1235 N N . LEU A 1 154 ? 5.484 0.483 -18.879 1.00 87.69 154 LEU A N 1
ATOM 1236 C CA . LEU A 1 154 ? 4.854 1.450 -17.975 1.00 87.69 154 LEU A CA 1
ATOM 1237 C C . LEU A 1 154 ? 5.817 2.555 -17.504 1.00 87.69 154 LEU A C 1
ATOM 1239 O O . LEU A 1 154 ? 5.365 3.503 -16.874 1.00 87.69 154 LEU A O 1
ATOM 1243 N N . GLU A 1 155 ? 7.118 2.475 -17.810 1.00 79.06 155 GLU A N 1
ATOM 1244 C CA . GLU A 1 155 ? 8.106 3.500 -17.409 1.00 79.06 155 GLU A CA 1
ATOM 1245 C C . GLU A 1 155 ? 7.951 4.815 -18.193 1.00 79.06 155 GLU A C 1
ATOM 1247 O O . GLU A 1 155 ? 8.302 5.893 -17.710 1.00 79.06 155 GLU A O 1
ATOM 1252 N N . THR A 1 156 ? 7.397 4.739 -19.404 1.00 72.12 156 THR A N 1
ATOM 1253 C CA . THR A 1 156 ? 7.112 5.898 -20.264 1.00 72.12 156 THR A CA 1
ATOM 1254 C C . THR A 1 156 ? 5.670 6.390 -20.143 1.00 72.12 156 THR A C 1
ATOM 1256 O O . THR A 1 156 ? 5.228 7.167 -20.982 1.00 72.12 156 THR A O 1
ATOM 1259 N N . ASP A 1 157 ? 4.903 5.895 -19.169 1.00 71.31 157 ASP A N 1
ATOM 1260 C CA . ASP A 1 157 ? 3.517 6.315 -18.978 1.00 71.31 157 ASP A CA 1
ATOM 1261 C C . ASP A 1 157 ? 3.462 7.714 -18.350 1.00 71.31 157 ASP A C 1
ATOM 1263 O O . ASP A 1 157 ? 4.004 7.937 -17.265 1.00 71.31 157 ASP A O 1
ATOM 1267 N N . ASP A 1 158 ? 2.767 8.645 -19.006 1.00 67.31 158 ASP A N 1
ATOM 1268 C CA . ASP A 1 158 ? 2.609 10.026 -18.528 1.00 67.31 158 ASP A CA 1
ATOM 1269 C C . ASP A 1 158 ? 1.879 10.096 -17.174 1.00 67.31 158 ASP A C 1
ATOM 1271 O O . ASP A 1 158 ? 2.056 11.045 -16.412 1.00 67.31 158 ASP A O 1
ATOM 1275 N N . GLU A 1 159 ? 1.064 9.086 -16.844 1.00 70.38 159 GLU A N 1
ATOM 1276 C CA . GLU A 1 159 ? 0.343 9.017 -15.566 1.00 70.38 159 GLU A CA 1
ATOM 1277 C C . GLU A 1 159 ? 1.208 8.519 -14.391 1.00 70.38 159 GLU A C 1
ATOM 1279 O O . GLU A 1 159 ? 0.797 8.660 -13.235 1.00 70.38 159 GLU A O 1
ATOM 1284 N N . GLY A 1 160 ? 2.396 7.959 -14.652 1.00 87.12 160 GLY A N 1
ATOM 1285 C CA . GLY A 1 160 ? 3.365 7.575 -13.620 1.00 87.12 160 GLY A CA 1
ATOM 1286 C C . GLY A 1 160 ? 2.863 6.514 -12.631 1.00 87.12 160 GLY A C 1
ATOM 1287 O O . GLY A 1 160 ? 3.038 6.642 -11.416 1.00 87.12 160 GLY A O 1
ATOM 1288 N N . VAL A 1 161 ? 2.163 5.479 -13.113 1.00 92.44 161 VAL A N 1
ATOM 1289 C CA . VAL A 1 161 ? 1.559 4.448 -12.243 1.00 92.44 161 VAL A CA 1
ATOM 1290 C C . VAL A 1 161 ? 2.600 3.679 -11.418 1.00 92.44 161 VAL A C 1
ATOM 1292 O O . VAL A 1 161 ? 2.332 3.318 -10.270 1.00 92.44 161 VAL A O 1
ATOM 1295 N N . MET A 1 162 ? 3.798 3.462 -11.967 1.00 93.31 162 MET A N 1
ATOM 1296 C CA . MET A 1 162 ? 4.887 2.777 -11.266 1.00 93.31 162 MET A CA 1
ATOM 1297 C C . MET A 1 162 ? 5.452 3.640 -10.138 1.00 93.31 162 MET A C 1
ATOM 1299 O O . MET A 1 162 ? 5.707 3.137 -9.044 1.00 93.31 162 MET A O 1
ATOM 1303 N N . GLU A 1 163 ? 5.597 4.943 -10.367 1.00 93.00 163 GLU A N 1
ATOM 1304 C CA . GLU A 1 163 ? 6.037 5.910 -9.364 1.00 93.00 163 GLU A CA 1
ATOM 1305 C C . GLU A 1 163 ? 5.019 6.003 -8.229 1.00 93.00 163 GLU A C 1
ATOM 1307 O O . GLU A 1 163 ? 5.396 5.953 -7.056 1.00 93.00 163 GLU A O 1
ATOM 1312 N N . GLN A 1 164 ? 3.726 6.054 -8.562 1.00 94.50 164 GLN A N 1
ATOM 1313 C CA . GLN A 1 164 ? 2.650 6.011 -7.572 1.00 94.50 164 GLN A CA 1
ATOM 1314 C C . GLN A 1 164 ? 2.716 4.729 -6.740 1.00 94.50 164 GLN A C 1
ATOM 1316 O O . GLN A 1 164 ? 2.676 4.797 -5.516 1.00 94.50 164 GLN A O 1
ATOM 1321 N N . LEU A 1 165 ? 2.867 3.563 -7.374 1.00 96.62 165 LEU A N 1
ATOM 1322 C CA . LEU A 1 165 ? 2.955 2.291 -6.660 1.00 96.62 165 LEU A CA 1
ATOM 1323 C C . LEU A 1 165 ? 4.132 2.258 -5.692 1.00 96.62 165 LEU A C 1
ATOM 1325 O O . LEU A 1 165 ? 3.947 1.947 -4.518 1.00 96.62 165 LEU A O 1
ATOM 1329 N N . ARG A 1 166 ? 5.331 2.598 -6.172 1.00 96.38 166 ARG A N 1
ATOM 1330 C CA . ARG A 1 166 ? 6.538 2.613 -5.341 1.00 96.38 166 ARG A CA 1
ATOM 1331 C C . ARG A 1 166 ? 6.402 3.603 -4.184 1.00 96.38 166 ARG A C 1
ATOM 1333 O O . ARG A 1 166 ? 6.840 3.297 -3.082 1.00 96.38 166 ARG A O 1
ATOM 1340 N N . THR A 1 167 ? 5.735 4.737 -4.407 1.00 96.38 167 THR A N 1
ATOM 1341 C CA . THR A 1 167 ? 5.429 5.717 -3.355 1.00 96.38 167 THR A CA 1
ATOM 1342 C C . THR A 1 167 ? 4.574 5.094 -2.253 1.00 96.38 167 THR A C 1
ATOM 1344 O O . THR A 1 167 ? 4.955 5.144 -1.086 1.00 96.38 167 THR A O 1
ATOM 1347 N N . GLU A 1 168 ? 3.462 4.443 -2.607 1.00 97.44 168 GLU A N 1
ATOM 1348 C CA . GLU A 1 168 ? 2.586 3.796 -1.619 1.00 97.44 168 GLU A CA 1
ATOM 1349 C C . GLU A 1 168 ? 3.282 2.630 -0.899 1.00 97.44 168 GLU A C 1
ATOM 1351 O O . GLU A 1 168 ? 3.060 2.418 0.292 1.00 97.44 168 GLU A O 1
ATOM 1356 N N . VAL A 1 169 ? 4.149 1.879 -1.589 1.00 98.19 169 VAL A N 1
ATOM 1357 C CA . VAL A 1 169 ? 4.953 0.821 -0.957 1.00 98.19 169 VAL A CA 1
ATOM 1358 C C . VAL A 1 169 ? 5.934 1.411 0.060 1.00 98.19 169 VAL A C 1
ATOM 1360 O O . VAL A 1 169 ? 6.034 0.884 1.168 1.00 98.19 169 VAL A O 1
ATOM 1363 N N . CYS A 1 170 ? 6.612 2.516 -0.267 1.00 97.50 170 CYS A N 1
ATOM 1364 C CA . CYS A 1 170 ? 7.473 3.230 0.678 1.00 97.50 170 CYS A CA 1
ATOM 1365 C C . CYS A 1 170 ? 6.685 3.737 1.896 1.00 97.50 170 CYS A C 1
ATOM 1367 O O . CYS A 1 170 ? 7.173 3.610 3.017 1.00 97.50 170 CYS A O 1
ATOM 1369 N N . GLU A 1 171 ? 5.463 4.254 1.713 1.00 96.50 171 GLU A N 1
ATOM 1370 C CA . GLU A 1 171 ? 4.593 4.649 2.832 1.00 96.50 171 GLU A CA 1
ATOM 1371 C C . GLU A 1 171 ? 4.262 3.457 3.744 1.00 96.50 171 GLU A C 1
ATOM 1373 O O . GLU A 1 171 ? 4.366 3.564 4.968 1.00 96.50 171 GLU A O 1
ATOM 1378 N N . CYS A 1 172 ? 3.910 2.305 3.162 1.00 97.75 172 CYS A N 1
ATOM 1379 C CA . CYS A 1 172 ? 3.633 1.079 3.915 1.00 97.75 172 CYS A CA 1
ATOM 1380 C C . CYS A 1 172 ? 4.867 0.599 4.691 1.00 97.75 172 CYS A C 1
ATOM 1382 O O . CYS A 1 172 ? 4.772 0.318 5.885 1.00 97.75 172 CYS A O 1
ATOM 1384 N N . ALA A 1 173 ? 6.032 0.552 4.043 1.00 97.00 173 ALA A N 1
ATOM 1385 C CA . ALA A 1 173 ? 7.278 0.143 4.685 1.00 97.00 173 ALA A CA 1
ATOM 1386 C C . ALA A 1 173 ? 7.694 1.115 5.804 1.00 97.00 173 ALA A C 1
ATOM 1388 O O . ALA A 1 173 ? 8.131 0.679 6.865 1.00 97.00 173 ALA A O 1
ATOM 1389 N N . ALA A 1 174 ? 7.513 2.428 5.612 1.00 95.38 174 ALA A N 1
ATOM 1390 C CA . ALA A 1 174 ? 7.817 3.442 6.626 1.00 95.38 174 ALA A CA 1
ATOM 1391 C C . ALA A 1 174 ? 6.912 3.332 7.851 1.00 95.38 174 ALA A C 1
ATOM 1393 O O . ALA A 1 174 ? 7.381 3.497 8.976 1.00 95.38 174 ALA A O 1
ATOM 1394 N N . LEU A 1 175 ? 5.629 3.028 7.642 1.00 95.62 175 LEU A N 1
ATOM 1395 C CA . LEU A 1 175 ? 4.698 2.747 8.728 1.00 95.62 175 LEU A CA 1
ATOM 1396 C C . LEU A 1 175 ? 5.187 1.572 9.581 1.00 95.62 175 LEU A C 1
ATOM 1398 O O . LEU A 1 175 ? 5.312 1.721 10.797 1.00 95.62 175 LEU A O 1
ATOM 1402 N N . TYR A 1 176 ? 5.509 0.447 8.942 1.00 96.00 176 TYR A N 1
ATOM 1403 C CA . TYR A 1 176 ? 5.959 -0.759 9.631 1.00 96.00 176 TYR A CA 1
ATOM 1404 C C . TYR A 1 176 ? 7.308 -0.558 10.331 1.00 96.00 176 TYR A C 1
ATOM 1406 O O . TYR A 1 176 ? 7.415 -0.834 11.519 1.00 96.00 176 TYR A O 1
ATOM 1414 N N . ALA A 1 177 ? 8.297 0.043 9.665 1.00 92.88 177 ALA A N 1
ATOM 1415 C CA . ALA A 1 177 ? 9.588 0.353 10.284 1.00 92.88 177 ALA A CA 1
ATOM 1416 C C . ALA A 1 177 ? 9.472 1.289 11.502 1.00 92.88 177 ALA A C 1
ATOM 1418 O O . ALA A 1 177 ? 10.261 1.203 12.442 1.00 92.88 177 ALA A O 1
ATOM 1419 N N . LEU A 1 178 ? 8.502 2.210 11.492 1.00 91.69 178 LEU A N 1
ATOM 1420 C CA . LEU A 1 178 ? 8.321 3.168 12.578 1.00 91.69 178 LEU A CA 1
ATOM 1421 C C . LEU A 1 178 ? 7.538 2.585 13.760 1.00 91.69 178 LEU A C 1
ATOM 1423 O O . LEU A 1 178 ? 7.927 2.820 14.910 1.00 91.69 178 LEU A O 1
ATOM 1427 N N . ARG A 1 179 ? 6.419 1.900 13.483 1.00 92.75 179 ARG A N 1
ATOM 1428 C CA . ARG A 1 179 ? 5.425 1.494 14.492 1.00 92.75 179 ARG A CA 1
ATOM 1429 C C . ARG A 1 179 ? 5.477 0.017 14.881 1.00 92.75 179 ARG A C 1
ATOM 1431 O O . ARG A 1 179 ? 5.115 -0.275 16.013 1.00 92.75 179 ARG A O 1
ATOM 1438 N N . TYR A 1 180 ? 5.935 -0.858 13.989 1.00 94.50 180 TYR A N 1
ATOM 1439 C CA . TYR A 1 180 ? 5.892 -2.325 14.115 1.00 94.50 180 TYR A CA 1
ATOM 1440 C C . TYR A 1 180 ? 7.293 -2.900 13.881 1.00 94.50 180 TYR A C 1
ATOM 1442 O O . TYR A 1 180 ? 7.540 -3.722 13.000 1.00 94.50 180 TYR A O 1
ATOM 1450 N N . GLU A 1 181 ? 8.260 -2.316 14.589 1.00 91.50 181 GLU A N 1
ATOM 1451 C CA . GLU A 1 181 ? 9.691 -2.521 14.361 1.00 91.50 181 GLU A CA 1
ATOM 1452 C C . GLU A 1 181 ? 10.118 -3.970 14.607 1.00 91.50 181 GLU A C 1
ATOM 1454 O O . GLU A 1 181 ? 10.944 -4.497 13.861 1.00 91.50 181 GLU A O 1
ATOM 1459 N N . GLU A 1 182 ? 9.559 -4.597 15.642 1.00 92.00 182 GLU A N 1
ATOM 1460 C CA . GLU A 1 182 ? 9.882 -5.964 16.050 1.00 92.00 182 GLU A CA 1
ATOM 1461 C C . GLU A 1 182 ? 9.473 -6.959 14.961 1.00 92.00 182 GLU A C 1
ATOM 1463 O O . GLU A 1 182 ? 10.284 -7.765 14.501 1.00 92.00 182 GLU A O 1
ATOM 1468 N N . GLU A 1 183 ? 8.248 -6.824 14.465 1.00 95.06 183 GLU A N 1
ATOM 1469 C CA . GLU A 1 183 ? 7.663 -7.682 13.445 1.00 95.06 183 GLU A CA 1
ATOM 1470 C C . GLU A 1 183 ? 8.264 -7.396 12.059 1.00 95.06 183 GLU A C 1
ATOM 1472 O O . GLU A 1 183 ? 8.439 -8.299 11.235 1.00 95.06 183 GLU A O 1
ATOM 1477 N N . PHE A 1 184 ? 8.622 -6.136 11.783 1.00 95.69 184 PHE A N 1
ATOM 1478 C CA . PHE A 1 184 ? 9.217 -5.724 10.510 1.00 95.69 184 PHE A CA 1
ATOM 1479 C C . PHE A 1 184 ? 10.722 -6.003 10.408 1.00 95.69 184 PHE A C 1
ATOM 1481 O O . PHE A 1 184 ? 11.255 -6.079 9.295 1.00 95.69 184 PHE A O 1
ATOM 1488 N N . ALA A 1 185 ? 11.423 -6.192 11.531 1.00 93.06 185 ALA A N 1
ATOM 1489 C CA . ALA A 1 185 ? 12.876 -6.360 11.565 1.00 93.06 185 ALA A CA 1
ATOM 1490 C C . ALA A 1 185 ? 13.444 -7.402 10.576 1.00 93.06 185 ALA A C 1
ATOM 1492 O O . ALA A 1 185 ? 14.449 -7.090 9.931 1.00 93.06 185 ALA A O 1
ATOM 1493 N N . PRO A 1 186 ? 12.823 -8.581 10.358 1.00 94.62 186 PRO A N 1
ATOM 1494 C CA . PRO A 1 186 ? 13.319 -9.563 9.389 1.00 94.62 186 PRO A CA 1
ATOM 1495 C C . PRO A 1 186 ? 13.299 -9.074 7.932 1.00 94.62 1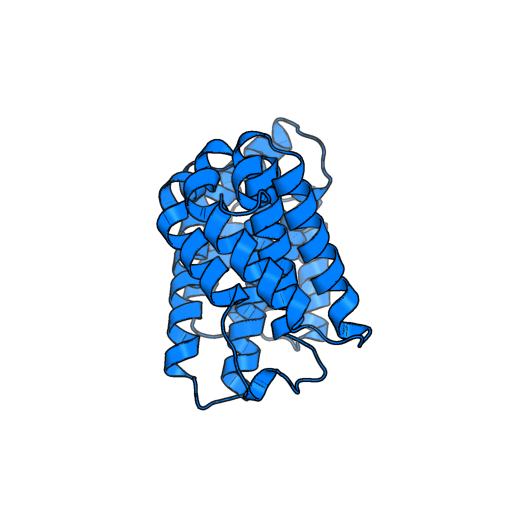86 PRO A C 1
ATOM 1497 O O . PRO A 1 186 ? 14.078 -9.549 7.108 1.00 94.62 186 PRO A O 1
ATOM 1500 N N . TYR A 1 187 ? 12.412 -8.132 7.599 1.00 96.25 187 TYR A N 1
ATOM 1501 C CA . TYR A 1 187 ? 12.208 -7.628 6.238 1.00 96.25 187 TYR A CA 1
ATOM 1502 C C . TYR A 1 187 ? 12.975 -6.327 5.972 1.00 96.25 187 TYR A C 1
ATOM 1504 O O . TYR A 1 187 ? 13.338 -6.046 4.825 1.00 96.25 187 TYR A O 1
ATOM 1512 N N . ALA A 1 188 ? 13.250 -5.547 7.022 1.00 94.12 188 ALA A N 1
ATOM 1513 C CA . ALA A 1 188 ? 13.856 -4.222 6.932 1.00 94.12 188 ALA A CA 1
ATOM 1514 C C . ALA A 1 188 ? 15.129 -4.151 6.059 1.00 94.12 188 ALA A C 1
ATOM 1516 O O . ALA A 1 188 ? 15.181 -3.267 5.200 1.00 94.12 188 ALA A O 1
ATOM 1517 N N . PRO A 1 189 ? 16.118 -5.070 6.161 1.00 94.25 189 PRO A N 1
ATOM 1518 C CA . PRO A 1 189 ? 17.348 -4.982 5.365 1.00 94.25 189 PRO A CA 1
ATOM 1519 C C . PRO A 1 189 ? 17.096 -4.988 3.853 1.00 94.25 189 PRO A C 1
ATOM 1521 O O . PRO A 1 189 ? 17.708 -4.223 3.103 1.00 94.25 189 PRO A O 1
ATOM 1524 N N . ALA A 1 190 ? 16.157 -5.820 3.397 1.00 96.00 190 ALA A N 1
ATOM 1525 C CA . ALA A 1 190 ? 15.830 -5.936 1.983 1.00 96.00 190 ALA A CA 1
ATOM 1526 C C . ALA A 1 190 ? 15.117 -4.678 1.463 1.00 96.00 190 ALA A C 1
ATOM 1528 O O . ALA A 1 190 ? 15.427 -4.202 0.369 1.00 96.00 190 ALA A O 1
ATOM 1529 N N . PHE A 1 191 ? 14.221 -4.097 2.267 1.00 97.25 191 PHE A N 1
ATOM 1530 C CA . PHE A 1 191 ? 13.567 -2.830 1.938 1.00 97.25 191 PHE A CA 1
ATOM 1531 C C . PHE A 1 191 ? 14.550 -1.657 1.910 1.00 97.25 191 PHE A C 1
ATOM 1533 O O . PHE A 1 191 ? 14.496 -0.862 0.977 1.00 97.25 191 PHE A O 1
ATOM 1540 N N . VAL A 1 192 ? 15.479 -1.562 2.868 1.00 94.94 192 VAL A N 1
ATOM 1541 C CA . VAL A 1 192 ? 16.534 -0.529 2.872 1.00 94.94 192 VAL A CA 1
ATOM 1542 C C . VAL A 1 192 ? 17.349 -0.587 1.588 1.00 94.94 192 VAL A C 1
ATOM 1544 O O . VAL A 1 192 ? 17.493 0.429 0.908 1.00 94.94 192 VAL A O 1
ATOM 1547 N N . ASN A 1 193 ? 17.809 -1.780 1.204 1.00 94.31 193 ASN A N 1
ATOM 1548 C CA . ASN A 1 193 ? 18.557 -1.954 -0.035 1.00 94.31 193 ASN A CA 1
ATOM 1549 C C . ASN A 1 193 ? 17.722 -1.553 -1.264 1.00 94.31 193 ASN A C 1
ATOM 1551 O O . ASN A 1 193 ? 18.188 -0.783 -2.103 1.00 94.31 193 ASN A O 1
ATOM 1555 N N . ALA A 1 194 ? 16.470 -2.013 -1.346 1.00 96.44 194 ALA A N 1
ATOM 1556 C CA . ALA A 1 194 ? 15.580 -1.702 -2.460 1.00 96.44 194 ALA A CA 1
ATOM 1557 C C . ALA A 1 194 ? 15.300 -0.197 -2.590 1.00 96.44 194 ALA A C 1
ATOM 1559 O O . ALA A 1 194 ? 15.409 0.351 -3.686 1.00 96.44 194 ALA A O 1
ATOM 1560 N N . VAL A 1 195 ? 14.989 0.486 -1.485 1.00 95.88 195 VAL A N 1
ATOM 1561 C CA . VAL A 1 195 ? 14.737 1.934 -1.474 1.00 95.88 195 VAL A CA 1
ATOM 1562 C C . VAL A 1 195 ? 15.997 2.714 -1.848 1.00 95.88 195 VAL A C 1
ATOM 1564 O O . VAL A 1 195 ? 15.915 3.672 -2.617 1.00 95.88 195 VAL A O 1
ATOM 1567 N N . TRP A 1 196 ? 17.171 2.276 -1.387 1.00 93.81 196 TRP A N 1
ATOM 1568 C CA . TRP A 1 196 ? 18.442 2.871 -1.796 1.00 93.81 196 TRP A CA 1
ATOM 1569 C C . TRP A 1 196 ? 18.652 2.772 -3.313 1.00 93.81 196 TRP A C 1
ATOM 1571 O O . TRP A 1 196 ? 18.967 3.767 -3.963 1.00 93.81 196 TRP A O 1
ATOM 1581 N N . GLN A 1 197 ? 18.403 1.599 -3.906 1.00 93.56 197 GLN A N 1
ATOM 1582 C CA . GLN A 1 197 ? 18.493 1.417 -5.360 1.00 93.56 197 GLN A CA 1
ATOM 1583 C C . GLN A 1 197 ? 17.469 2.266 -6.125 1.00 93.56 197 GLN A C 1
ATOM 1585 O O . GLN A 1 197 ? 17.794 2.809 -7.183 1.00 93.56 197 GLN A O 1
ATOM 1590 N N . VAL A 1 198 ? 16.253 2.431 -5.596 1.00 92.88 198 VAL A N 1
ATOM 1591 C CA . VAL A 1 198 ? 15.259 3.348 -6.173 1.00 92.88 198 VAL A CA 1
ATOM 1592 C C . VAL A 1 198 ? 15.804 4.774 -6.191 1.00 92.88 198 VAL A C 1
ATOM 1594 O O . VAL A 1 198 ? 15.799 5.398 -7.248 1.00 92.88 198 VAL A O 1
ATOM 1597 N N . LEU A 1 199 ? 16.350 5.276 -5.081 1.00 93.12 199 LEU A N 1
ATOM 1598 C CA . LEU A 1 199 ? 16.913 6.630 -5.021 1.00 93.12 199 LEU A CA 1
ATOM 1599 C C . LEU A 1 199 ? 18.089 6.827 -5.989 1.00 93.12 199 LEU A C 1
ATOM 1601 O O . LEU A 1 199 ? 18.165 7.864 -6.639 1.00 93.12 199 LEU A O 1
ATOM 1605 N N . LEU A 1 200 ? 18.966 5.828 -6.140 1.00 92.75 200 LEU A N 1
ATOM 1606 C CA . LEU A 1 200 ? 20.108 5.893 -7.064 1.00 92.75 200 LEU A CA 1
ATOM 1607 C C . LEU A 1 200 ? 19.710 5.888 -8.546 1.00 92.75 200 LEU A C 1
ATOM 1609 O O . LEU A 1 200 ? 20.465 6.371 -9.387 1.00 92.75 200 LEU A O 1
ATOM 1613 N N . THR A 1 201 ? 18.560 5.301 -8.878 1.00 89.12 201 THR A N 1
ATOM 1614 C CA . THR A 1 201 ? 18.096 5.140 -10.266 1.00 89.12 201 THR A CA 1
ATOM 1615 C C . THR A 1 201 ? 17.026 6.152 -10.670 1.00 89.12 201 THR A C 1
ATOM 1617 O O . THR A 1 201 ? 16.674 6.232 -11.848 1.00 89.12 201 THR A O 1
ATOM 1620 N N . THR A 1 202 ? 16.517 6.937 -9.720 1.00 88.56 202 THR A N 1
ATOM 1621 C CA . THR A 1 202 ? 15.472 7.934 -9.956 1.00 88.56 202 THR A CA 1
ATOM 1622 C C . THR A 1 202 ? 16.061 9.219 -10.545 1.00 88.56 202 THR A C 1
ATOM 1624 O O . THR A 1 202 ? 17.080 9.725 -10.079 1.00 88.56 202 THR A O 1
ATOM 1627 N N . GLY A 1 203 ? 15.424 9.746 -11.596 1.00 85.44 203 GLY A N 1
ATOM 1628 C CA . GLY A 1 203 ? 15.838 10.989 -12.251 1.00 85.44 203 GLY A CA 1
ATOM 1629 C C . GLY A 1 203 ? 15.389 12.255 -11.510 1.00 85.44 203 GLY A C 1
ATOM 1630 O O . GLY A 1 203 ? 14.689 12.191 -10.507 1.00 85.44 203 GLY A O 1
ATOM 1631 N N . ALA A 1 204 ? 15.746 13.424 -12.047 1.00 86.94 204 ALA A N 1
ATOM 1632 C CA . ALA A 1 204 ? 15.429 14.734 -11.457 1.00 86.94 204 ALA A CA 1
ATOM 1633 C C . ALA A 1 204 ? 14.085 15.343 -11.926 1.00 86.94 204 ALA A C 1
ATOM 1635 O O . ALA A 1 204 ? 13.861 16.541 -11.770 1.00 86.94 204 ALA A O 1
ATOM 1636 N N . ASP A 1 205 ? 13.222 14.552 -12.567 1.00 87.62 205 ASP A N 1
ATOM 1637 C CA . ASP A 1 205 ? 11.915 15.014 -13.050 1.00 87.62 205 ASP A CA 1
ATOM 1638 C C . ASP A 1 205 ? 10.927 15.194 -11.874 1.00 87.62 205 ASP A C 1
ATOM 1640 O O . ASP A 1 205 ? 10.843 14.289 -11.036 1.00 87.62 205 ASP A O 1
ATOM 1644 N N . PRO A 1 206 ? 10.140 16.291 -11.822 1.00 87.19 206 PRO A N 1
ATOM 1645 C CA . PRO A 1 206 ? 9.147 16.534 -10.770 1.00 87.19 206 PRO A CA 1
ATOM 1646 C C . PRO A 1 206 ? 8.163 15.385 -10.515 1.00 87.19 206 PRO A C 1
ATOM 1648 O O . PRO A 1 206 ? 7.650 15.240 -9.405 1.00 87.19 206 PRO A O 1
ATOM 1651 N N . LYS A 1 207 ? 7.890 14.528 -11.510 1.00 85.06 207 LYS A N 1
ATOM 1652 C CA . LYS A 1 207 ? 7.022 13.353 -11.310 1.00 85.06 207 LYS A CA 1
ATOM 1653 C C . LYS A 1 207 ? 7.556 12.377 -10.252 1.00 85.06 207 LYS A C 1
ATOM 1655 O O . LYS A 1 207 ? 6.785 11.592 -9.702 1.00 85.06 207 LYS A O 1
ATOM 1660 N N . TYR A 1 208 ? 8.853 12.433 -9.951 1.00 89.81 208 TYR A N 1
ATOM 1661 C CA . TYR A 1 208 ? 9.504 11.588 -8.957 1.00 89.81 208 TYR A CA 1
ATOM 1662 C C . TYR A 1 208 ? 9.539 12.190 -7.546 1.00 89.81 208 TYR A C 1
ATOM 1664 O O . TYR A 1 208 ? 9.895 11.476 -6.608 1.00 89.81 208 TYR A O 1
ATOM 1672 N N . ASP A 1 209 ? 9.141 13.451 -7.356 1.00 90.44 209 ASP A N 1
ATOM 1673 C CA . ASP A 1 209 ? 9.274 14.156 -6.070 1.00 90.44 209 ASP A CA 1
ATOM 1674 C C . ASP A 1 209 ? 8.584 13.408 -4.921 1.00 90.44 209 ASP A C 1
ATOM 1676 O O . ASP A 1 209 ? 9.151 13.233 -3.839 1.00 90.44 209 ASP A O 1
ATOM 1680 N N . ALA A 1 210 ? 7.368 12.908 -5.167 1.00 9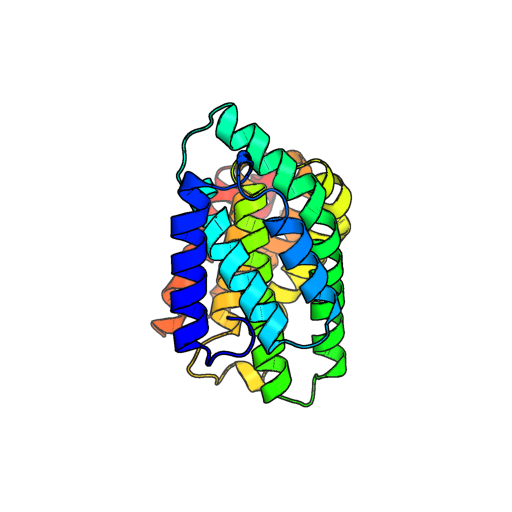0.75 210 ALA A N 1
ATOM 1681 C CA . ALA A 1 210 ? 6.606 12.153 -4.176 1.00 90.75 210 ALA A CA 1
ATOM 1682 C C . ALA A 1 210 ? 7.288 10.826 -3.804 1.00 90.75 210 ALA A C 1
ATOM 1684 O O . ALA A 1 210 ? 7.322 10.459 -2.626 1.00 90.75 210 ALA A O 1
ATOM 1685 N N . LEU A 1 211 ? 7.863 10.133 -4.791 1.00 92.88 211 LEU A N 1
ATOM 1686 C CA . LEU A 1 211 ? 8.581 8.878 -4.585 1.00 92.88 211 LEU A CA 1
ATOM 1687 C C . LEU A 1 211 ? 9.858 9.112 -3.777 1.00 92.88 211 LEU A C 1
ATOM 1689 O O . LEU A 1 211 ? 10.073 8.442 -2.769 1.00 92.88 211 LEU A O 1
ATOM 1693 N N . VAL A 1 212 ? 10.676 10.083 -4.188 1.00 94.19 212 VAL A N 1
ATOM 1694 C CA . VAL A 1 212 ? 11.934 10.428 -3.513 1.00 94.19 212 VAL A CA 1
ATOM 1695 C C . VAL A 1 212 ? 11.666 10.876 -2.078 1.00 94.19 212 VAL A C 1
ATOM 1697 O O . VAL A 1 212 ? 12.330 10.403 -1.158 1.00 94.19 212 VAL A O 1
ATOM 1700 N N . SER A 1 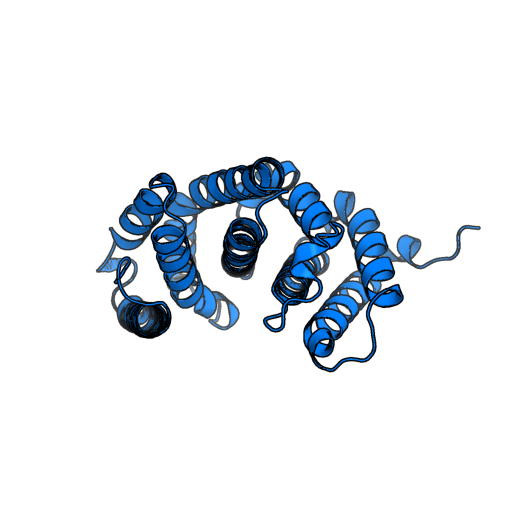213 ? 10.660 11.727 -1.857 1.00 93.75 213 SER A N 1
ATOM 1701 C CA . SER A 1 213 ? 10.294 12.194 -0.516 1.00 93.75 213 SER A CA 1
ATOM 1702 C C . SER A 1 213 ? 9.902 11.038 0.411 1.00 93.75 213 SER A C 1
ATOM 1704 O O . SER A 1 213 ? 10.406 10.950 1.532 1.00 93.75 213 SER A O 1
ATOM 1706 N N . ASN A 1 214 ? 9.068 10.106 -0.062 1.00 93.69 214 ASN A N 1
ATOM 1707 C CA . ASN A 1 214 ? 8.644 8.956 0.739 1.00 93.69 214 ASN A CA 1
ATOM 1708 C C . ASN A 1 214 ? 9.757 7.920 0.944 1.00 93.69 214 ASN A C 1
ATOM 1710 O O . ASN A 1 214 ? 9.867 7.350 2.028 1.00 93.69 214 ASN A O 1
ATOM 1714 N N . ALA A 1 215 ? 10.615 7.712 -0.054 1.00 94.12 215 ALA A N 1
ATOM 1715 C CA . ALA A 1 215 ? 11.810 6.882 0.062 1.00 94.12 215 ALA A CA 1
ATOM 1716 C C . ALA A 1 215 ? 12.781 7.426 1.126 1.00 94.12 215 ALA A C 1
ATOM 1718 O O . ALA A 1 215 ? 13.236 6.682 1.995 1.00 94.12 215 ALA A O 1
ATOM 1719 N N . LEU A 1 216 ? 13.054 8.734 1.112 1.00 94.25 216 LEU A N 1
ATOM 1720 C CA . LEU A 1 216 ? 13.885 9.384 2.128 1.00 94.25 216 LEU A CA 1
ATOM 1721 C C . LEU A 1 216 ? 13.235 9.341 3.514 1.00 94.25 216 LEU A C 1
ATOM 1723 O O . LEU A 1 216 ? 13.927 9.097 4.499 1.00 94.25 216 LEU A O 1
ATOM 1727 N N . ASN A 1 217 ? 11.913 9.523 3.601 1.00 93.62 217 ASN A N 1
ATOM 1728 C CA . ASN A 1 217 ? 11.183 9.379 4.859 1.00 93.62 217 ASN A CA 1
ATOM 1729 C C . ASN A 1 217 ? 11.331 7.960 5.430 1.00 93.62 217 ASN A C 1
ATOM 1731 O O . ASN A 1 217 ? 11.652 7.816 6.607 1.00 93.62 217 ASN A O 1
ATOM 1735 N N . PHE A 1 218 ? 11.180 6.918 4.604 1.00 93.75 218 PHE A N 1
ATOM 1736 C CA . PHE A 1 218 ? 11.431 5.536 5.021 1.00 93.75 218 PHE A CA 1
ATOM 1737 C C . PHE A 1 218 ? 12.846 5.366 5.586 1.00 93.75 218 PHE A C 1
ATOM 1739 O O . PHE A 1 218 ? 12.992 4.925 6.724 1.00 93.75 218 PHE A O 1
ATOM 1746 N N . LEU A 1 219 ? 13.881 5.774 4.843 1.00 93.12 219 LEU A N 1
ATOM 1747 C CA . LEU A 1 219 ? 15.268 5.648 5.304 1.00 93.12 219 LEU A CA 1
ATOM 1748 C C . LEU A 1 219 ? 15.526 6.435 6.594 1.00 93.12 219 LEU A C 1
ATOM 1750 O O . LEU A 1 219 ? 16.198 5.924 7.484 1.00 93.12 219 LEU A O 1
ATOM 1754 N N . SER A 1 220 ? 14.946 7.631 6.735 1.00 91.00 220 SER A N 1
ATOM 1755 C CA . SER A 1 220 ? 15.008 8.414 7.974 1.00 91.00 220 SER A CA 1
ATOM 1756 C C . SER A 1 220 ? 14.393 7.651 9.144 1.00 91.00 220 SER A C 1
ATOM 1758 O O . SER A 1 220 ? 14.984 7.603 10.219 1.00 91.00 220 SER A O 1
ATOM 1760 N N . LYS A 1 221 ? 13.227 7.020 8.950 1.00 87.94 221 LYS A N 1
ATOM 1761 C CA . LYS A 1 221 ? 12.560 6.242 10.004 1.00 87.94 221 LYS A CA 1
ATOM 1762 C C . LYS A 1 221 ? 13.337 5.009 10.405 1.00 87.94 221 LYS A C 1
ATOM 1764 O O . LYS A 1 221 ? 13.402 4.715 11.591 1.00 87.94 221 LYS A O 1
ATOM 1769 N N . VAL A 1 222 ? 13.964 4.337 9.448 1.00 87.94 222 VAL A N 1
ATOM 1770 C CA . VAL A 1 222 ? 14.845 3.210 9.745 1.00 87.94 222 VAL A CA 1
ATOM 1771 C C . VAL A 1 222 ? 16.089 3.698 10.505 1.00 87.94 222 VAL A C 1
ATOM 1773 O O . VAL A 1 222 ? 16.434 3.124 11.531 1.00 87.94 222 VAL A O 1
ATOM 1776 N N . ALA A 1 223 ? 16.727 4.786 10.067 1.00 86.31 223 ALA A N 1
ATOM 1777 C CA . ALA A 1 223 ? 17.933 5.327 10.700 1.00 86.31 223 ALA A CA 1
ATOM 1778 C C . ALA A 1 223 ? 17.699 5.874 12.124 1.00 86.31 223 ALA A C 1
ATOM 1780 O O . ALA A 1 223 ? 18.611 5.859 12.947 1.00 86.31 223 ALA A O 1
ATOM 1781 N N . GLU A 1 224 ? 16.482 6.335 12.436 1.00 83.31 224 GLU A N 1
ATOM 1782 C CA . GLU A 1 224 ? 16.074 6.739 13.790 1.00 83.31 224 GLU A CA 1
ATOM 1783 C C . GLU A 1 224 ? 16.057 5.557 14.786 1.00 83.31 224 GLU A C 1
ATOM 1785 O O . GLU A 1 224 ? 16.082 5.783 15.999 1.00 83.31 224 GLU A O 1
ATOM 1790 N N . LYS A 1 225 ? 16.009 4.301 14.313 1.00 80.88 225 LYS A N 1
ATOM 1791 C CA . LYS A 1 225 ? 15.929 3.111 15.171 1.00 80.88 225 LYS A CA 1
ATOM 1792 C C . LYS A 1 225 ? 17.293 2.466 15.382 1.00 80.88 225 LYS A C 1
ATOM 1794 O O . LYS A 1 225 ? 17.975 2.060 14.443 1.00 80.88 225 LYS A O 1
ATOM 1799 N N . ASN A 1 226 ? 17.648 2.264 16.650 1.00 73.06 226 ASN A N 1
ATOM 1800 C CA . ASN A 1 226 ? 18.912 1.628 17.032 1.00 73.06 226 ASN A CA 1
ATOM 1801 C C . ASN A 1 226 ? 19.068 0.210 16.460 1.00 73.06 226 ASN A C 1
ATOM 1803 O O . ASN A 1 226 ? 20.183 -0.177 16.116 1.00 73.06 226 ASN A O 1
ATOM 1807 N N . ASN A 1 227 ? 17.973 -0.544 16.315 1.00 73.81 227 ASN A N 1
ATOM 1808 C CA . ASN A 1 227 ? 18.013 -1.919 15.810 1.00 73.81 227 ASN A CA 1
ATOM 1809 C C . ASN A 1 227 ? 18.411 -2.013 14.331 1.00 73.81 227 ASN A C 1
ATOM 1811 O O . ASN A 1 227 ? 18.832 -3.074 13.877 1.00 73.81 227 ASN A O 1
ATOM 1815 N N . TYR A 1 228 ? 18.322 -0.911 13.586 1.00 77.69 228 TYR A N 1
ATOM 1816 C CA . TYR A 1 228 ? 18.678 -0.859 12.171 1.00 77.69 228 TYR A CA 1
ATOM 1817 C C . TYR A 1 228 ? 19.985 -0.117 11.902 1.00 77.69 228 TYR A C 1
ATOM 1819 O O . TYR A 1 228 ? 20.373 0.047 10.748 1.00 77.69 228 TYR A O 1
ATOM 1827 N N . LYS A 1 229 ? 20.691 0.319 12.950 1.00 75.62 229 LYS A N 1
ATOM 1828 C CA . LYS A 1 229 ? 21.919 1.106 12.817 1.00 75.62 229 LYS A CA 1
ATOM 1829 C C . LYS A 1 229 ? 22.994 0.381 11.998 1.00 75.62 229 LYS A C 1
ATOM 1831 O O . LYS A 1 229 ? 23.622 0.998 11.144 1.00 75.62 229 LYS A O 1
ATOM 1836 N N . SER A 1 230 ? 23.120 -0.933 12.180 1.00 81.19 230 SER A N 1
ATOM 1837 C CA . SER A 1 230 ? 24.054 -1.781 11.429 1.00 81.19 230 SER A CA 1
ATOM 1838 C C . SER A 1 230 ? 23.779 -1.831 9.922 1.00 81.19 230 SER A C 1
ATOM 1840 O O . SER A 1 230 ? 24.668 -2.196 9.162 1.00 81.19 230 SER A O 1
ATOM 1842 N N . LEU A 1 231 ? 22.579 -1.449 9.464 1.00 79.56 231 LEU A N 1
ATOM 1843 C CA . LEU A 1 231 ? 22.242 -1.388 8.037 1.00 79.56 231 LEU A CA 1
ATOM 1844 C C . LEU A 1 231 ? 22.838 -0.164 7.330 1.00 79.56 231 LEU A C 1
ATOM 1846 O O . LEU A 1 231 ? 22.857 -0.129 6.102 1.00 79.56 231 LEU A O 1
ATOM 1850 N N . PHE A 1 232 ? 23.301 0.831 8.092 1.00 77.94 232 PHE A N 1
ATOM 1851 C CA . PHE A 1 232 ? 23.906 2.067 7.584 1.00 77.94 232 PHE A CA 1
ATOM 1852 C C . PHE A 1 232 ? 25.376 2.225 7.994 1.00 77.94 232 PHE A C 1
ATOM 1854 O O . PHE A 1 232 ? 25.988 3.252 7.703 1.00 77.94 232 PHE A O 1
ATOM 1861 N N . GLU A 1 233 ? 25.936 1.235 8.686 1.00 79.00 233 GLU A N 1
ATOM 1862 C CA . GLU A 1 233 ? 27.358 1.172 9.014 1.00 79.00 233 GLU A CA 1
ATOM 1863 C C . GLU A 1 233 ? 28.105 0.471 7.864 1.00 79.00 233 GLU A C 1
ATOM 1865 O O . GLU A 1 233 ? 27.588 -0.469 7.258 1.00 79.00 233 GLU A O 1
ATOM 1870 N N . ASP A 1 234 ? 29.305 0.954 7.525 1.00 57.97 234 ASP A N 1
ATOM 1871 C CA . ASP A 1 234 ? 30.150 0.326 6.499 1.00 57.97 234 ASP A CA 1
ATOM 1872 C C . ASP A 1 234 ? 30.486 -1.117 6.930 1.00 57.97 234 ASP A C 1
ATOM 1874 O O . ASP A 1 234 ? 30.776 -1.336 8.114 1.00 57.97 234 ASP A O 1
ATOM 1878 N N . PRO A 1 235 ? 30.473 -2.112 6.021 1.00 56.31 235 P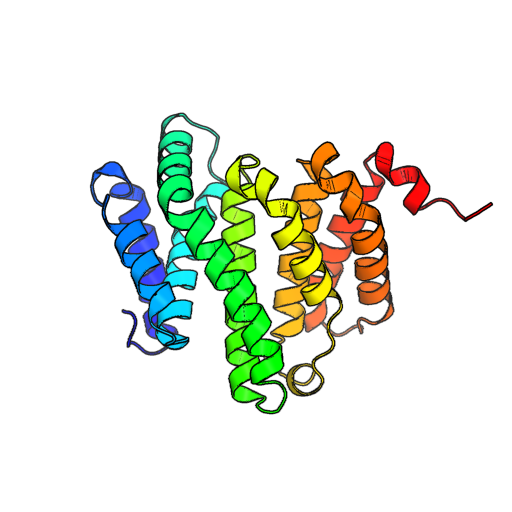RO A N 1
ATOM 1879 C CA . PRO A 1 235 ? 30.928 -3.448 6.365 1.00 56.31 235 PRO A CA 1
ATOM 1880 C C . PRO A 1 235 ? 32.418 -3.380 6.718 1.00 56.31 235 PRO A C 1
ATOM 1882 O O . PRO A 1 235 ? 33.244 -3.026 5.877 1.00 56.31 235 PRO A O 1
ATOM 1885 N N . ALA A 1 236 ? 32.732 -3.675 7.981 1.00 46.44 236 ALA A N 1
ATOM 1886 C CA . ALA A 1 236 ? 34.101 -3.789 8.481 1.00 46.44 236 ALA A CA 1
ATOM 1887 C C . ALA A 1 236 ? 34.873 -4.933 7.804 1.00 46.44 236 ALA A C 1
ATOM 1889 O O . ALA A 1 236 ? 34.248 -5.977 7.498 1.00 46.44 236 ALA A O 1
#

pLDDT: mean 90.85, std 7.51, range [46.44, 98.62]

InterPro domains:
  IPR011989 Armadillo-like helical [G3DSA:1.25.10.10] (1-236)
  IPR013713 Exportin-2, central domain [PF08506] (57-235)
  IPR016024 Armadillo-type fold [SSF48371] (4-232)